Protein AF-0000000070241260 (afdb_homodimer)

Nearest PDB structures (foldseek):
  2dbb-assembly1_B  TM=8.172E-01  e=6.995E-11  Pyrococcus horikoshii OT3
  3i4p-assembly1_A  TM=8.706E-01  e=1.538E-08  Agrobacterium fabrum str. C58
  4pcq-assembly1_B  TM=7.843E-01  e=1.445E-08  Mycobacterium tuberculosis H37Rv
  4pcq-assembly2_C  TM=6.814E-01  e=3.013E-09  Mycobacterium tuberculosis H37Rv
  4pcq-assembly2_D  TM=7.186E-01  e=2.705E-08  Mycobacterium tuberculosis H37Rv

Radius of gyration: 21.43 Å; Cα contacts (8 Å, |Δi|>4): 570; chains: 2; bounding box: 55×58×48 Å

Solvent-accessible surface area (backbone atoms only — not comparable to full-atom values): 18679 Å² total; per-residue (Å²): 125,85,71,70,92,36,59,93,69,89,67,44,70,64,55,43,53,52,51,29,52,34,39,73,37,65,80,63,47,40,58,55,48,26,51,47,35,33,76,76,65,72,40,88,57,53,35,67,59,48,41,51,50,52,51,49,36,45,75,58,45,49,34,45,68,41,55,44,66,40,69,65,66,42,36,46,34,40,39,32,32,23,68,45,68,87,46,40,88,64,56,44,62,56,47,51,46,54,51,62,69,33,44,38,33,34,34,28,34,33,29,55,71,83,47,29,36,36,34,38,32,49,25,72,36,71,65,56,46,52,50,50,53,50,54,47,41,72,77,39,40,88,52,45,72,43,76,48,76,32,50,46,78,40,78,74,38,83,48,79,38,42,68,49,47,59,54,70,49,60,70,79,113,125,84,72,69,88,36,60,92,70,90,66,44,70,63,55,44,52,52,49,27,53,34,38,73,38,66,78,63,47,41,60,55,48,27,51,47,35,33,74,76,68,72,40,89,56,54,35,66,57,46,42,49,50,51,52,50,36,45,76,58,43,50,35,46,68,40,55,43,65,39,66,64,65,42,38,46,34,41,39,33,32,24,68,42,70,88,45,39,88,63,5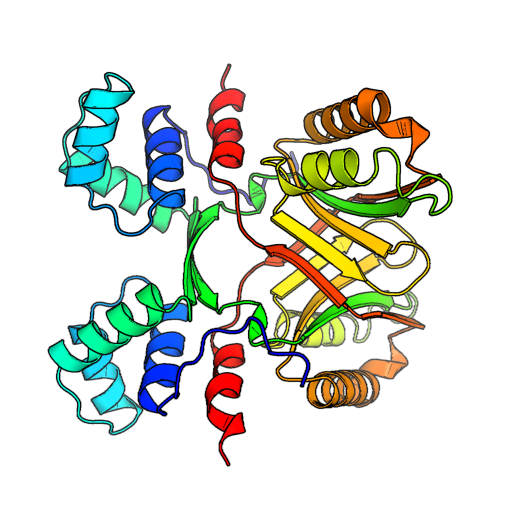5,44,65,58,48,50,47,55,52,60,68,32,44,36,32,35,34,29,33,35,30,55,72,85,46,29,36,36,33,38,31,50,24,72,36,69,66,55,46,51,50,51,53,49,53,46,40,72,76,39,40,89,51,46,70,43,76,48,75,33,50,46,77,40,81,75,38,82,49,77,38,42,69,50,48,59,54,70,49,60,71,81,111

pLDDT: mean 90.75, std 12.95, range [24.89, 98.62]

InterPro domains:
  IPR036388 Winged helix-like DNA-binding domain superfamily [G3DSA:1.10.10.10] (13-65)

Foldseek 3Di:
DPPDPAQDDDDDPLLLQLQLVCQVPVPDALQNSQVCCCPPPVDHDDSVVSVVSVVVCVVSPVDDDDDDDDQVQWWKKKKFFAFDVVCCVPCVVVLLCLQVVDPQFDDWAADDDRRGIMTIGIHNDPVRVVVSVVVSCVVPVVGTPDMDMDTDPDDDDDGDNSVVSVVVNVPPD/DPPDPAQDDDDDPLLLQLQLVCQVPVPDALQNSQVCCCVPPVDHDDSVVSVVSVVVCVVSCVDDDDDDDDQVQWWKKKKFFAFDPVCCVPCVVVLLCLQVVDPQFDDWAADDDRRGTMTIGIHNDPVRVVVSVVVSCVVPVVGTPDMDMDTDPDDDDDGDNSVVSVVVNVPPD

Structure (mmCIF, N/CA/C/O backbone):
data_AF-0000000070241260-model_v1
#
loop_
_entity.id
_entity.type
_entity.pdbx_description
1 polymer 'HTH domain protein'
#
loop_
_atom_site.group_PDB
_atom_site.id
_atom_site.type_symbol
_atom_site.label_atom_id
_atom_site.label_alt_id
_atom_site.label_comp_id
_atom_site.label_asym_id
_atom_site.label_entity_id
_atom_site.label_seq_id
_atom_site.pdbx_PDB_ins_code
_atom_site.Cartn_x
_atom_site.Cartn_y
_atom_site.Cartn_z
_atom_site.occupancy
_atom_site.B_iso_or_equiv
_atom_site.auth_seq_id
_atom_site.auth_comp_id
_atom_site.auth_asym_id
_atom_site.auth_atom_id
_atom_site.pdbx_PDB_model_num
ATOM 1 N N . MET A 1 1 ? -14.477 -18.5 18.703 1 25.62 1 MET A N 1
ATOM 2 C CA . MET A 1 1 ? -14.742 -17.141 18.234 1 25.62 1 MET A CA 1
ATOM 3 C C . MET A 1 1 ? -13.484 -16.5 17.672 1 25.62 1 MET A C 1
ATOM 5 O O . MET A 1 1 ? -12.562 -16.172 18.406 1 25.62 1 MET A O 1
ATOM 9 N N . THR A 1 2 ? -12.875 -16.859 16.672 1 35.53 2 THR A N 1
ATOM 10 C CA . THR A 1 2 ? -11.547 -16.438 16.25 1 35.53 2 THR A CA 1
ATOM 11 C C . THR A 1 2 ? -11.414 -14.914 16.297 1 35.53 2 THR A C 1
ATOM 13 O O . THR A 1 2 ? -12.172 -14.195 15.648 1 35.53 2 THR A O 1
ATOM 16 N N . SER A 1 3 ? -11.273 -14.344 17.406 1 42.91 3 SER A N 1
ATOM 17 C CA . SER A 1 3 ? -11.242 -12.938 17.797 1 42.91 3 SER A CA 1
ATOM 18 C C . SER A 1 3 ? -10.57 -12.078 16.719 1 42.91 3 SER A C 1
ATOM 20 O O . SER A 1 3 ? -9.453 -12.375 16.297 1 42.91 3 SER A O 1
ATOM 22 N N . SER A 1 4 ? -11.383 -11.492 15.875 1 60.47 4 SER A N 1
ATOM 23 C CA . SER A 1 4 ? -10.82 -10.594 14.867 1 60.47 4 SER A CA 1
ATOM 24 C C . SER A 1 4 ? -9.805 -9.633 15.484 1 60.47 4 SER A C 1
ATOM 26 O O . SER A 1 4 ? -10.031 -9.102 16.562 1 60.47 4 SER A O 1
ATOM 28 N N . ASP A 1 5 ? -8.484 -9.695 15.25 1 77.69 5 ASP A N 1
ATOM 29 C CA . ASP A 1 5 ? -7.422 -8.797 15.688 1 77.69 5 ASP A CA 1
ATOM 30 C C . ASP A 1 5 ? -7.688 -7.367 15.227 1 77.69 5 ASP A C 1
ATOM 32 O O . ASP A 1 5 ? -6.887 -6.465 15.484 1 77.69 5 ASP A O 1
ATOM 36 N N . ALA A 1 6 ? -9.023 -7.266 14.688 1 85.88 6 ALA A N 1
ATOM 37 C CA . ALA A 1 6 ? -9.359 -5.922 14.227 1 85.88 6 ALA A CA 1
ATOM 38 C C . ALA A 1 6 ? -9.703 -5.008 15.398 1 85.88 6 ALA A C 1
ATOM 40 O O . ALA A 1 6 ? -10.312 -5.441 16.375 1 85.88 6 ALA A O 1
ATOM 41 N N . PRO A 1 7 ? -9.32 -3.674 15.227 1 90.25 7 PRO A N 1
ATOM 42 C CA . PRO A 1 7 ? -9.742 -2.729 16.266 1 90.25 7 PRO A CA 1
ATOM 43 C C . PRO A 1 7 ? -11.258 -2.729 16.484 1 90.25 7 PRO A C 1
ATOM 45 O O . PRO A 1 7 ? -12.023 -2.871 15.523 1 90.25 7 PRO A O 1
ATOM 48 N N . ASP A 1 8 ? -11.609 -2.574 17.75 1 88.38 8 ASP A N 1
ATOM 49 C CA . ASP A 1 8 ? -13.023 -2.51 18.094 1 88.38 8 ASP A CA 1
ATOM 50 C C . ASP A 1 8 ? -13.547 -1.08 17.984 1 88.38 8 ASP A C 1
ATOM 52 O O . ASP A 1 8 ? -13.359 -0.278 18.906 1 88.38 8 ASP A O 1
ATOM 56 N N . TRP A 1 9 ? -14.078 -0.761 16.875 1 92 9 TRP A N 1
ATOM 57 C CA . TRP A 1 9 ? -14.641 0.563 16.641 1 92 9 TRP A CA 1
ATOM 58 C C . TRP A 1 9 ? -16.078 0.459 16.156 1 92 9 TRP A C 1
ATOM 60 O O . TRP A 1 9 ? -16.375 -0.277 15.203 1 92 9 TRP A O 1
ATOM 70 N N . ASP A 1 10 ? -16.953 1.11 16.891 1 91.5 10 ASP A N 1
ATOM 71 C CA . ASP A 1 10 ? -18.344 1.188 16.484 1 91.5 10 ASP A CA 1
ATOM 72 C C . ASP A 1 10 ? -18.547 2.293 15.445 1 91.5 10 ASP A C 1
ATOM 74 O O . ASP A 1 10 ? -18.844 3.439 15.805 1 91.5 10 ASP A O 1
ATOM 78 N N . PHE A 1 11 ? -18.516 1.934 14.188 1 92.88 11 PHE A N 1
ATOM 79 C CA . PHE A 1 11 ? -18.531 2.914 13.109 1 92.88 11 PHE A CA 1
ATOM 80 C C . PHE A 1 11 ? -19.906 3.576 13.008 1 92.88 11 PHE A C 1
ATOM 82 O O . PHE A 1 11 ? -20.922 2.898 12.82 1 92.88 11 PHE A O 1
ATOM 89 N N . LYS A 1 12 ? -19.828 4.84 13.047 1 93.31 12 LYS A N 1
ATOM 90 C CA . LYS A 1 12 ? -20.969 5.637 12.602 1 93.31 12 LYS A CA 1
ATOM 91 C C . LYS A 1 12 ? -20.844 6 11.125 1 93.31 12 LYS A C 1
ATOM 93 O O . LYS A 1 12 ? -19.75 5.961 10.562 1 93.31 12 LYS A O 1
ATOM 98 N N . GLU A 1 13 ? -21.938 6.262 10.555 1 94.12 13 GLU A N 1
ATOM 99 C CA . GLU A 1 13 ? -21.922 6.68 9.156 1 94.12 13 GLU A CA 1
ATOM 100 C C . GLU A 1 13 ? -20.938 7.82 8.938 1 94.12 13 GLU A C 1
ATOM 102 O O . GLU A 1 13 ? -20.172 7.797 7.969 1 94.12 13 GLU A O 1
ATOM 107 N N . ARG A 1 14 ? -20.906 8.742 9.766 1 95.19 14 ARG A N 1
ATOM 108 C CA . ARG A 1 14 ? -20.031 9.906 9.609 1 95.19 14 ARG A CA 1
ATOM 109 C C . ARG A 1 14 ? -18.562 9.5 9.656 1 95.19 14 ARG A C 1
ATOM 111 O O . ARG A 1 14 ? -17.734 10.086 8.961 1 95.19 14 ARG A O 1
ATOM 118 N N . ASP A 1 15 ? -18.25 8.5 10.523 1 95.88 15 ASP A N 1
ATOM 119 C CA . ASP A 1 15 ? -16.859 8.039 10.609 1 95.88 15 ASP A CA 1
ATOM 120 C C . ASP A 1 15 ? -16.359 7.547 9.258 1 95.88 15 ASP A C 1
ATOM 122 O O . ASP A 1 15 ? -15.258 7.906 8.836 1 95.88 15 ASP A O 1
ATOM 126 N N . VAL A 1 16 ? -17.156 6.785 8.609 1 96.19 16 VAL A N 1
ATOM 127 C CA . VAL A 1 16 ? -16.812 6.195 7.324 1 96.19 16 VAL A CA 1
ATOM 128 C C . VAL A 1 16 ? -16.672 7.297 6.273 1 96.19 16 VAL A C 1
ATOM 130 O O . VAL A 1 16 ? -15.711 7.297 5.492 1 96.19 16 VAL A O 1
ATOM 133 N N . LEU A 1 17 ? -17.594 8.219 6.297 1 97.25 17 LEU A N 1
ATOM 134 C CA . LEU A 1 17 ? -17.562 9.312 5.332 1 97.25 17 LEU A CA 1
ATOM 135 C C . LEU A 1 17 ? -16.344 10.203 5.551 1 97.25 17 LEU A C 1
ATOM 137 O O . LEU A 1 17 ? -15.719 10.656 4.59 1 97.25 17 LEU A O 1
ATOM 141 N N . VAL A 1 18 ? -16.016 10.461 6.793 1 97.44 18 VAL A N 1
ATOM 142 C CA . VAL A 1 18 ? -14.812 11.219 7.125 1 97.44 18 VAL A CA 1
ATOM 143 C C . VAL A 1 18 ? -13.578 10.523 6.555 1 97.44 18 VAL A C 1
ATOM 145 O O . VAL A 1 18 ? -12.75 11.156 5.895 1 97.44 18 VAL A O 1
ATOM 148 N N . LEU A 1 19 ? -13.484 9.242 6.738 1 96.75 19 LEU A N 1
ATOM 149 C CA . LEU A 1 19 ? -12.336 8.477 6.27 1 96.75 19 LEU A CA 1
ATOM 150 C C . LEU A 1 19 ? -12.273 8.469 4.746 1 96.75 19 LEU A C 1
ATOM 152 O O . LEU A 1 19 ? -11.188 8.555 4.164 1 96.75 19 LEU A O 1
ATOM 156 N N . ARG A 1 20 ? -13.391 8.367 4.145 1 97.12 20 ARG A N 1
ATOM 157 C CA . ARG A 1 20 ? -13.445 8.359 2.686 1 97.12 20 ARG A CA 1
ATOM 158 C C . ARG A 1 20 ? -12.945 9.688 2.119 1 97.12 20 ARG A C 1
ATOM 160 O O . ARG A 1 20 ? -12.133 9.711 1.195 1 97.12 20 ARG A O 1
ATOM 167 N N . GLU A 1 21 ? -13.477 10.789 2.666 1 97.81 21 GLU A N 1
ATOM 168 C CA . GLU A 1 21 ? -13.062 12.102 2.191 1 97.81 21 GLU A CA 1
ATOM 169 C C . GLU A 1 21 ? -11.594 12.367 2.494 1 97.81 21 GLU A C 1
ATOM 171 O O . GLU A 1 21 ? -10.883 12.953 1.678 1 97.81 21 GLU A O 1
ATOM 176 N N . LEU A 1 22 ? -11.125 11.891 3.65 1 96.5 22 LEU A N 1
ATOM 177 C CA . LEU A 1 22 ? -9.711 12 3.988 1 96.5 22 LEU A CA 1
ATOM 178 C C . LEU A 1 22 ? -8.852 11.188 3.027 1 96.5 22 LEU A C 1
ATOM 180 O O . LEU A 1 22 ? -7.75 11.602 2.666 1 96.5 22 LEU A O 1
ATOM 184 N N . SER A 1 23 ? -9.305 10.039 2.699 1 96.12 23 SER A N 1
ATOM 185 C CA . SER A 1 23 ? -8.586 9.18 1.758 1 96.12 23 SER A CA 1
ATOM 186 C C . SER A 1 23 ? -8.477 9.836 0.387 1 96.12 23 SER A C 1
ATOM 188 O O . SER A 1 23 ? -7.461 9.688 -0.298 1 96.12 23 SER A O 1
ATOM 190 N N . ARG A 1 24 ? -9.5 10.586 0.035 1 96.12 24 ARG A N 1
ATOM 191 C CA . ARG A 1 24 ? -9.492 11.297 -1.239 1 96.12 24 ARG A CA 1
ATOM 192 C C . ARG A 1 24 ? -8.5 12.461 -1.217 1 96.12 24 ARG A C 1
ATOM 194 O O . ARG A 1 24 ? -7.832 12.727 -2.217 1 96.12 24 ARG A O 1
ATOM 201 N N . ASP A 1 25 ? -8.477 13.109 -0.107 1 96.12 25 ASP A N 1
ATOM 202 C CA . ASP A 1 25 ? -7.559 14.227 0.09 1 96.12 25 ASP A CA 1
ATOM 203 C C . ASP A 1 25 ? -7.059 14.281 1.532 1 96.12 25 ASP A C 1
ATOM 205 O O . ASP A 1 25 ? -7.699 14.891 2.395 1 96.12 25 ASP A O 1
ATOM 209 N N . PRO A 1 26 ? -5.848 13.742 1.661 1 94.56 26 PRO A N 1
ATOM 210 C CA . PRO A 1 26 ? -5.324 13.656 3.027 1 94.56 26 PRO A CA 1
ATOM 211 C C . PRO A 1 26 ? -4.941 15.023 3.6 1 94.56 26 PRO A C 1
ATOM 213 O O . PRO A 1 26 ? -4.598 15.125 4.781 1 94.56 26 PRO A O 1
ATOM 216 N N . GLN A 1 27 ? -5.062 16.078 2.887 1 92.56 27 GLN A N 1
ATOM 217 C CA . GLN A 1 27 ? -4.672 17.406 3.346 1 92.56 27 GLN A CA 1
ATOM 218 C C . GLN A 1 27 ? -5.859 18.156 3.939 1 92.56 27 GLN A C 1
ATOM 220 O O . GLN A 1 27 ? -5.703 19.25 4.473 1 92.56 27 GLN A O 1
ATOM 225 N N . LEU A 1 28 ? -6.996 17.562 3.912 1 96.56 28 LEU A N 1
ATOM 226 C CA . LEU A 1 28 ? -8.188 18.25 4.402 1 96.56 28 LEU A CA 1
ATOM 227 C C . LEU A 1 28 ? -8.109 18.469 5.906 1 96.56 28 LEU A C 1
ATOM 229 O O . LEU A 1 28 ? -7.68 17.578 6.652 1 96.56 28 LEU A O 1
ATOM 233 N N . SER A 1 29 ? -8.492 19.625 6.359 1 96.19 29 SER A N 1
ATOM 234 C CA . SER A 1 29 ? -8.617 19.922 7.781 1 96.19 29 SER A CA 1
ATOM 235 C C . SER A 1 29 ? -9.945 19.422 8.336 1 96.19 29 SER A C 1
ATOM 237 O O . SER A 1 29 ? -10.852 19.078 7.574 1 96.19 29 SER A O 1
ATOM 239 N N . SER A 1 30 ? -10.039 19.406 9.672 1 97.75 30 SER A N 1
ATOM 240 C CA . SER A 1 30 ? -11.305 19.047 10.297 1 97.75 30 SER A CA 1
ATOM 241 C C . SER A 1 30 ? -12.406 20.031 9.922 1 97.75 30 SER A C 1
ATOM 243 O O . SER A 1 30 ? -13.57 19.641 9.805 1 97.75 30 SER A O 1
ATOM 245 N N . ARG A 1 31 ? -12.086 21.281 9.727 1 98.25 31 ARG A N 1
ATOM 246 C CA . ARG A 1 31 ? -13.055 22.281 9.289 1 98.25 31 ARG A CA 1
ATOM 247 C C . ARG A 1 31 ? -13.562 21.984 7.883 1 98.25 31 ARG A C 1
ATOM 249 O O . ARG A 1 31 ? -14.766 22.047 7.621 1 98.25 31 ARG A O 1
ATOM 256 N N . ASP A 1 32 ? -12.641 21.703 6.98 1 98.44 32 ASP A N 1
ATOM 257 C CA . ASP A 1 32 ? -13.016 21.312 5.625 1 98.44 32 ASP A CA 1
ATOM 258 C C . ASP A 1 32 ? -13.953 20.109 5.633 1 98.44 32 ASP A C 1
ATOM 260 O O . ASP A 1 32 ? -14.969 20.094 4.934 1 98.44 32 ASP A O 1
ATOM 264 N N . LEU A 1 33 ? -13.617 19.141 6.41 1 98.56 33 LEU A N 1
ATOM 265 C CA . LEU A 1 33 ? -14.383 17.906 6.465 1 98.56 33 LEU A CA 1
ATOM 266 C C . LEU A 1 33 ? -15.789 18.156 7.004 1 98.56 33 LEU A C 1
ATOM 268 O O . LEU A 1 33 ? -16.766 17.594 6.484 1 98.56 33 LEU A O 1
ATOM 272 N N . ALA A 1 34 ? -15.852 18.938 8.062 1 98.62 34 ALA A N 1
ATOM 273 C CA . ALA A 1 34 ? -17.172 19.281 8.594 1 98.62 34 ALA A CA 1
ATOM 274 C C . ALA A 1 34 ? -18.031 19.938 7.527 1 98.62 34 ALA A C 1
ATOM 276 O O . ALA A 1 34 ? -19.219 19.609 7.383 1 98.62 34 ALA A O 1
ATOM 277 N N . ARG A 1 35 ? -17.5 20.859 6.805 1 98.56 35 ARG A N 1
ATOM 278 C CA . ARG A 1 35 ? -18.203 21.547 5.723 1 98.56 35 ARG A CA 1
ATOM 279 C C . ARG A 1 35 ? -18.656 20.547 4.652 1 98.56 35 ARG A C 1
ATOM 281 O O . ARG A 1 35 ? -19.797 20.594 4.207 1 98.56 35 ARG A O 1
ATOM 288 N N . ILE A 1 36 ? -17.797 19.672 4.238 1 98.44 36 ILE A N 1
ATOM 289 C CA . ILE A 1 36 ? -18.094 18.672 3.211 1 98.44 36 ILE A CA 1
ATOM 290 C C . ILE A 1 36 ? -19.234 17.766 3.682 1 98.44 36 ILE A C 1
ATOM 292 O O . ILE A 1 36 ? -20.156 17.484 2.92 1 98.44 36 ILE A O 1
ATOM 296 N N . LEU A 1 37 ? -19.172 17.328 4.918 1 98.25 37 LEU A N 1
ATOM 297 C CA . LEU A 1 37 ? -20.203 16.453 5.473 1 98.25 37 LEU A CA 1
ATOM 298 C C . LEU A 1 37 ? -21.562 17.141 5.43 1 98.25 37 LEU A C 1
ATOM 300 O O . LEU A 1 37 ? -22.562 16.516 5.082 1 98.25 37 LEU A O 1
ATOM 304 N N . GLU A 1 38 ? -21.547 18.375 5.766 1 98.25 38 GLU A N 1
ATOM 305 C CA . GLU A 1 38 ? -22.797 19.141 5.754 1 98.25 38 GLU A CA 1
ATOM 306 C C . GLU A 1 38 ? -23.312 19.328 4.332 1 98.25 38 GLU A C 1
ATOM 308 O O . GLU A 1 38 ? -24.469 19.031 4.039 1 98.25 38 GLU A O 1
ATOM 313 N N . GLU A 1 39 ? -22.469 19.766 3.436 1 98.44 39 GLU A N 1
ATOM 314 C CA . GLU A 1 39 ? -22.875 20.156 2.086 1 98.44 39 GLU A CA 1
ATOM 315 C C . GLU A 1 39 ? -23.203 18.938 1.229 1 98.44 39 GLU A C 1
ATOM 317 O O . GLU A 1 39 ? -24.172 18.953 0.471 1 98.44 39 GLU A O 1
ATOM 322 N N . LYS A 1 40 ? -22.469 17.922 1.353 1 97.81 40 LYS A N 1
ATOM 323 C CA . LYS A 1 40 ? -22.578 16.797 0.428 1 97.81 40 LYS A CA 1
ATOM 324 C C . LYS A 1 40 ? -23.469 15.703 1 1 97.81 40 LYS A C 1
ATOM 326 O O . LYS A 1 40 ? -24.125 14.977 0.251 1 97.81 40 LYS A O 1
ATOM 331 N N . TYR A 1 41 ? -23.516 15.641 2.332 1 97.25 41 TYR A N 1
ATOM 332 C CA . TYR A 1 41 ? -24.172 14.461 2.893 1 97.25 41 TYR A CA 1
ATOM 333 C C . TYR A 1 41 ? -25.266 14.867 3.873 1 97.25 41 TYR A C 1
ATOM 335 O O . TYR A 1 41 ? -25.891 14.008 4.492 1 97.25 41 TYR A O 1
ATOM 343 N N . ASP A 1 42 ? -25.453 16.094 4.176 1 97.75 42 ASP A N 1
ATOM 344 C CA . ASP A 1 42 ? -26.484 16.625 5.074 1 97.75 42 ASP A CA 1
ATOM 345 C C . ASP A 1 42 ? -26.25 16.156 6.508 1 97.75 42 ASP A C 1
ATOM 347 O O . ASP A 1 42 ? -27.203 15.781 7.199 1 97.75 42 ASP A O 1
ATOM 351 N N . ILE A 1 43 ? -25 16.062 6.898 1 97.62 43 ILE A N 1
ATOM 352 C CA . ILE A 1 43 ? -24.594 15.711 8.258 1 97.62 43 ILE A CA 1
ATOM 353 C C . ILE A 1 43 ? -24.016 16.938 8.953 1 97.62 43 ILE A C 1
ATOM 355 O O . ILE A 1 43 ? -22.969 17.438 8.562 1 97.62 43 ILE A O 1
ATOM 359 N N . ASP A 1 44 ? -24.688 17.391 9.969 1 97.19 44 ASP A N 1
ATOM 360 C CA . ASP A 1 44 ? -24.281 18.578 10.711 1 97.19 44 ASP A CA 1
ATOM 361 C C . ASP A 1 44 ? -23.469 18.219 11.953 1 97.19 44 ASP A C 1
ATOM 363 O O . ASP A 1 44 ? -24.047 17.781 12.961 1 97.19 44 ASP A O 1
ATOM 367 N N . VAL A 1 45 ? -22.25 18.375 11.883 1 96.75 45 VAL A N 1
ATOM 368 C CA . VAL A 1 45 ? -21.344 18.109 12.992 1 96.75 45 VAL A CA 1
ATOM 369 C C . VAL A 1 45 ? -20.281 19.203 13.07 1 96.75 45 VAL A C 1
ATOM 371 O O . VAL A 1 45 ? -19.875 19.766 12.047 1 96.75 45 VAL A O 1
ATOM 374 N N . SER A 1 46 ? -19.797 19.547 14.266 1 97.56 46 SER A N 1
ATOM 375 C CA . SER A 1 46 ? -18.781 20.562 14.445 1 97.56 46 SER A CA 1
ATOM 376 C C . SER A 1 46 ? -17.406 20.062 14.008 1 97.56 46 SER A C 1
ATOM 378 O O . SER A 1 46 ? -17.172 18.859 13.969 1 97.56 46 SER A O 1
ATOM 380 N N . HIS A 1 47 ? -16.5 20.969 13.695 1 97.62 47 HIS A N 1
ATOM 381 C CA . HIS A 1 47 ? -15.133 20.594 13.367 1 97.62 47 HIS A CA 1
ATOM 382 C C . HIS A 1 47 ? -14.438 19.938 14.555 1 97.62 47 HIS A C 1
ATOM 384 O O . HIS A 1 47 ? -13.594 19.062 14.383 1 97.62 47 HIS A O 1
ATOM 390 N N . VAL A 1 48 ? -14.797 20.281 15.75 1 98 48 VAL A N 1
ATOM 391 C CA . VAL A 1 48 ? -14.219 19.688 16.953 1 98 48 VAL A CA 1
ATOM 392 C C . VAL A 1 48 ? -14.602 18.219 17.031 1 98 48 VAL A C 1
ATOM 394 O O . VAL A 1 48 ? -13.758 17.359 17.312 1 98 48 VAL A O 1
ATOM 397 N N . THR A 1 49 ? -15.852 17.922 16.75 1 97.38 49 THR A N 1
ATOM 398 C CA . THR A 1 49 ? -16.344 16.547 16.766 1 97.38 49 THR A CA 1
ATOM 399 C C . THR A 1 49 ? -15.633 15.719 15.703 1 97.38 49 THR A C 1
ATOM 401 O O . THR A 1 49 ? -15.227 14.586 15.977 1 97.38 49 THR A O 1
ATOM 404 N N . VAL A 1 50 ? -15.492 16.297 14.531 1 98.06 50 VAL A N 1
ATOM 405 C CA . VAL A 1 50 ? -14.781 15.609 13.453 1 98.06 50 VAL A CA 1
ATOM 406 C C . VAL A 1 50 ? -13.336 15.336 13.875 1 98.06 50 VAL A C 1
ATOM 408 O O . VAL A 1 50 ? -12.836 14.219 13.711 1 98.06 50 VAL A O 1
ATOM 411 N N . SER A 1 51 ? -12.719 16.344 14.438 1 97.62 51 SER A N 1
ATOM 412 C CA . SER A 1 51 ? -11.336 16.203 14.891 1 97.62 51 SER A CA 1
ATOM 413 C C . SER A 1 51 ? -11.203 15.109 15.938 1 97.62 51 SER A C 1
ATOM 415 O O . SER A 1 51 ? -10.266 14.305 15.891 1 97.62 51 SER A O 1
ATOM 417 N N . GLU A 1 52 ? -12.102 15.039 16.844 1 97.44 52 GLU A N 1
ATOM 418 C CA . GLU A 1 52 ? -12.086 14.031 17.906 1 97.44 52 GLU A CA 1
ATOM 419 C C . GLU A 1 52 ? -12.297 12.633 17.328 1 97.44 52 GLU A C 1
ATOM 421 O O . GLU A 1 52 ? -11.672 11.672 17.781 1 97.44 52 GLU A O 1
ATOM 426 N N . SER A 1 53 ? -13.164 12.562 16.375 1 96.75 53 SER A N 1
ATOM 427 C CA . SER A 1 53 ? -13.406 11.273 15.727 1 96.75 53 SER A CA 1
ATOM 428 C C . SER A 1 53 ? -12.164 10.773 15.008 1 96.75 53 SER A C 1
ATOM 430 O O . SER A 1 53 ? -11.797 9.602 15.125 1 96.75 53 SER A O 1
ATOM 432 N N . ILE A 1 54 ? -11.523 11.656 14.281 1 97.31 54 ILE A N 1
ATOM 433 C CA . ILE A 1 54 ? -10.305 11.289 13.562 1 97.31 54 ILE A CA 1
ATOM 434 C C . ILE A 1 54 ? -9.234 10.844 14.555 1 97.31 54 ILE A C 1
ATOM 436 O O . ILE A 1 54 ? -8.594 9.812 14.359 1 97.31 54 ILE A O 1
ATOM 440 N N . ARG A 1 55 ? -9.047 11.656 15.555 1 96.88 55 ARG A N 1
ATOM 441 C CA . ARG A 1 55 ? -8.07 11.328 16.578 1 96.88 55 ARG A CA 1
ATOM 442 C C . ARG A 1 55 ? -8.383 9.984 17.234 1 96.88 55 ARG A C 1
ATOM 444 O O . ARG A 1 55 ? -7.488 9.148 17.406 1 96.88 55 ARG A O 1
ATOM 451 N N . GLY A 1 56 ? -9.594 9.766 17.609 1 97.06 56 GLY A N 1
ATOM 452 C CA . GLY A 1 56 ? -10.008 8.508 18.203 1 97.06 56 GLY A CA 1
ATOM 453 C C . GLY A 1 56 ? -9.758 7.309 17.297 1 97.06 56 GLY A C 1
ATOM 454 O O . GLY A 1 56 ? -9.219 6.297 17.734 1 97.06 56 GLY A O 1
ATOM 455 N N . MET A 1 57 ? -10.117 7.426 16.031 1 97.12 57 MET A N 1
ATOM 456 C CA . MET A 1 57 ? -9.914 6.344 15.07 1 97.12 57 MET A CA 1
ATOM 457 C C . MET A 1 57 ? -8.43 6.062 14.867 1 97.12 57 MET A C 1
ATOM 459 O O . MET A 1 57 ? -8.023 4.902 14.766 1 97.12 57 MET A O 1
ATOM 463 N N . ARG A 1 58 ? -7.691 7.098 14.828 1 96.25 58 ARG A N 1
ATOM 464 C CA . ARG A 1 58 ? -6.246 6.938 14.695 1 96.25 58 ARG A CA 1
ATOM 465 C C . ARG A 1 58 ? -5.66 6.215 15.898 1 96.25 58 ARG A C 1
ATOM 467 O O . ARG A 1 58 ? -4.891 5.266 15.75 1 96.25 58 ARG A O 1
ATOM 474 N N . GLU A 1 59 ? -5.992 6.637 17.094 1 95.88 59 GLU A N 1
ATOM 475 C CA . GLU A 1 59 ? -5.473 6.07 18.328 1 95.88 59 GLU A CA 1
ATOM 476 C C . GLU A 1 59 ? -5.879 4.609 18.484 1 95.88 59 GLU A C 1
ATOM 478 O O . GLU A 1 59 ? -5.113 3.797 19.016 1 95.88 59 GLU A O 1
ATOM 483 N N . GLU A 1 60 ? -7.039 4.285 18.016 1 96.25 60 GLU A N 1
ATOM 484 C CA . GLU A 1 60 ? -7.547 2.922 18.125 1 96.25 60 GLU A CA 1
ATOM 485 C C . GLU A 1 60 ? -6.992 2.031 17.016 1 96.25 60 GLU A C 1
ATOM 487 O O . GLU A 1 60 ? -7.23 0.821 17.016 1 96.25 60 GLU A O 1
ATOM 492 N N . GLY A 1 61 ? -6.371 2.643 16 1 96.44 61 GLY A N 1
ATOM 493 C CA . GLY A 1 61 ? -5.75 1.869 14.93 1 96.44 61 GLY A CA 1
ATOM 494 C C . GLY A 1 61 ? -6.711 1.521 13.812 1 96.44 61 GLY A 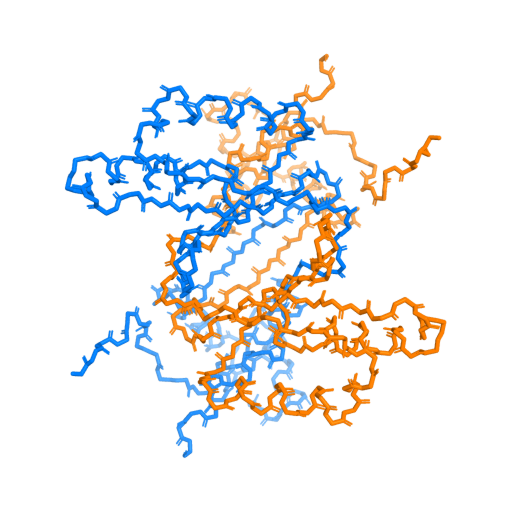C 1
ATOM 495 O O . GLY A 1 61 ? -6.523 0.52 13.117 1 96.44 61 GLY A O 1
ATOM 496 N N . VAL A 1 62 ? -7.773 2.291 13.703 1 96.19 62 VAL A N 1
ATOM 497 C CA . VAL A 1 62 ? -8.758 2.076 12.648 1 96.19 62 VAL A CA 1
ATOM 498 C C . VAL A 1 62 ? -8.117 2.322 11.281 1 96.19 62 VAL A C 1
ATOM 500 O O . VAL A 1 62 ? -8.445 1.646 10.305 1 96.19 62 VAL A O 1
ATOM 503 N N . PHE A 1 63 ? -7.254 3.279 11.289 1 96.38 63 PHE A N 1
ATOM 504 C CA . PHE A 1 63 ? -6.5 3.619 10.086 1 96.38 63 PHE A CA 1
ATOM 505 C C . PHE A 1 63 ? -5.129 4.184 10.453 1 96.38 63 PHE A C 1
ATOM 507 O O . PHE A 1 63 ? -4.848 4.441 11.625 1 96.38 63 PHE A O 1
ATOM 514 N N . ARG A 1 64 ? -4.309 4.312 9.445 1 95.38 64 ARG A N 1
ATOM 515 C CA . ARG A 1 64 ? -3.043 5.027 9.57 1 95.38 64 ARG A CA 1
ATOM 516 C C . ARG A 1 64 ? -2.787 5.898 8.344 1 95.38 64 ARG A C 1
ATOM 518 O O . ARG A 1 64 ? -3.311 5.629 7.262 1 95.38 64 ARG A O 1
ATOM 525 N N . GLU A 1 65 ? -2.078 6.879 8.57 1 95.12 65 GLU A N 1
ATOM 526 C CA . GLU A 1 65 ? -1.572 7.691 7.473 1 95.12 65 GLU A CA 1
ATOM 527 C C . GLU A 1 65 ? -0.198 7.211 7.016 1 95.12 65 GLU A C 1
ATOM 529 O O . GLU A 1 65 ? 0.609 6.754 7.832 1 95.12 65 GLU A O 1
ATOM 534 N N . ALA A 1 66 ? 0.013 7.289 5.777 1 95.12 66 ALA A N 1
ATOM 535 C CA . ALA A 1 66 ? 1.287 6.824 5.238 1 95.12 66 ALA A CA 1
ATOM 536 C C . ALA A 1 66 ? 1.822 7.785 4.184 1 95.12 66 ALA A C 1
ATOM 538 O O . ALA A 1 66 ? 1.053 8.516 3.555 1 95.12 66 ALA A O 1
ATOM 539 N N . VAL A 1 67 ? 3.129 7.789 4.098 1 95.12 67 VAL A N 1
ATOM 540 C CA . VAL A 1 67 ? 3.832 8.438 2.994 1 95.12 67 VAL A CA 1
ATOM 541 C C . VAL A 1 67 ? 4.293 7.383 1.989 1 95.12 67 VAL A C 1
ATOM 543 O O . VAL A 1 67 ? 5.078 6.492 2.33 1 95.12 67 VAL A O 1
ATOM 546 N N . ILE A 1 68 ? 3.803 7.477 0.815 1 93.88 68 ILE A N 1
ATOM 547 C CA . ILE A 1 68 ? 4.102 6.496 -0.223 1 93.88 68 ILE A CA 1
ATOM 548 C C . ILE A 1 68 ? 4.93 7.152 -1.328 1 93.88 68 ILE A C 1
ATOM 550 O O . ILE A 1 68 ? 4.445 8.047 -2.025 1 93.88 68 ILE A O 1
ATOM 554 N N . PRO A 1 69 ? 6.121 6.672 -1.492 1 94.31 69 PRO A N 1
ATOM 555 C CA . PRO A 1 69 ? 6.91 7.219 -2.598 1 94.31 69 PRO A CA 1
ATOM 556 C C . PRO A 1 69 ? 6.344 6.852 -3.967 1 94.31 69 PRO A C 1
ATOM 558 O O . PRO A 1 69 ? 5.652 5.836 -4.102 1 94.31 69 PRO A O 1
ATOM 561 N N . ASN A 1 70 ? 6.633 7.703 -4.918 1 95.5 70 ASN A N 1
ATOM 562 C CA . ASN A 1 70 ? 6.242 7.379 -6.285 1 95.5 70 ASN A CA 1
ATOM 563 C C . ASN A 1 70 ? 6.809 6.031 -6.727 1 95.5 70 ASN A C 1
ATOM 565 O O . ASN A 1 70 ? 8.016 5.793 -6.617 1 95.5 70 ASN A O 1
ATOM 569 N N . GLU A 1 71 ? 5.938 5.184 -7.199 1 94.06 71 GLU A N 1
ATOM 570 C CA . GLU A 1 71 ? 6.297 3.805 -7.52 1 94.06 71 GLU A CA 1
ATOM 571 C C . GLU A 1 71 ? 7.336 3.752 -8.633 1 94.06 71 GLU A C 1
ATOM 573 O O . GLU A 1 71 ? 8.109 2.799 -8.727 1 94.06 71 GLU A O 1
ATOM 578 N N . GLU A 1 72 ? 7.457 4.805 -9.43 1 94.38 72 GLU A N 1
ATOM 579 C CA . GLU A 1 72 ? 8.352 4.816 -10.586 1 94.38 72 GLU A CA 1
ATOM 580 C C . GLU A 1 72 ? 9.812 4.918 -10.148 1 94.38 72 GLU A C 1
ATOM 582 O O . GLU A 1 72 ? 10.719 4.707 -10.961 1 94.38 72 GLU A O 1
ATOM 587 N N . TYR A 1 73 ? 10.047 5.195 -8.891 1 94.38 73 TYR A N 1
ATOM 588 C CA . TYR A 1 73 ? 11.406 5.277 -8.375 1 94.38 73 TYR A CA 1
ATOM 589 C C . TYR A 1 73 ? 11.953 3.895 -8.039 1 94.38 73 TYR A C 1
ATOM 591 O O . TYR A 1 73 ? 13.141 3.738 -7.754 1 94.38 73 TYR A O 1
ATOM 599 N N . PHE A 1 74 ? 11.094 2.914 -8.086 1 95.5 74 PHE A N 1
ATOM 600 C CA . PHE A 1 74 ? 11.5 1.625 -7.531 1 95.5 74 PHE A CA 1
ATOM 601 C C . PHE A 1 74 ? 11.273 0.509 -8.547 1 95.5 74 PHE A C 1
ATOM 603 O O . PHE A 1 74 ? 10.461 0.648 -9.461 1 95.5 74 PHE A O 1
ATOM 610 N N . HIS A 1 75 ? 12.016 -0.499 -8.359 1 95.69 75 HIS A N 1
ATOM 611 C CA . HIS A 1 75 ? 11.844 -1.793 -9.008 1 95.69 75 HIS A CA 1
ATOM 612 C C . HIS A 1 75 ? 11.07 -2.758 -8.117 1 95.69 75 HIS A C 1
ATOM 614 O O . HIS A 1 75 ? 11.555 -3.146 -7.051 1 95.69 75 HIS A O 1
ATOM 620 N N . PHE A 1 76 ? 9.875 -3.166 -8.594 1 97 76 PHE A N 1
ATOM 621 C CA . PHE A 1 76 ? 9.031 -4.039 -7.785 1 97 76 PHE A CA 1
ATOM 622 C C . PHE A 1 76 ? 9.266 -5.5 -8.148 1 97 76 PHE A C 1
ATOM 624 O O . PHE A 1 76 ? 9.602 -5.816 -9.297 1 97 76 PHE A O 1
ATOM 631 N N . ALA A 1 77 ? 9.016 -6.336 -7.176 1 97.06 77 ALA A N 1
ATOM 632 C CA . ALA A 1 77 ? 9.094 -7.781 -7.383 1 97.06 77 ALA A CA 1
ATOM 633 C C . ALA A 1 77 ? 8.086 -8.516 -6.504 1 97.06 77 ALA A C 1
ATOM 635 O O . ALA A 1 77 ? 7.785 -8.078 -5.395 1 97.06 77 ALA A O 1
ATOM 636 N N . LEU A 1 78 ? 7.535 -9.57 -7.008 1 97.12 78 LEU A N 1
ATOM 637 C CA . LEU A 1 78 ? 6.762 -10.523 -6.223 1 97.12 78 LEU A CA 1
ATOM 638 C C . LEU A 1 78 ? 7.562 -11.797 -5.965 1 97.12 78 LEU A C 1
ATOM 640 O O . LEU A 1 78 ? 7.98 -12.469 -6.91 1 97.12 78 LEU A O 1
ATOM 644 N N . PHE A 1 79 ? 7.781 -12.109 -4.723 1 96.69 79 PHE A N 1
ATOM 645 C CA . PHE A 1 79 ? 8.453 -13.336 -4.32 1 96.69 79 PHE A CA 1
ATOM 646 C C . PHE A 1 79 ? 7.465 -14.336 -3.725 1 96.69 79 PHE A C 1
ATOM 648 O O . PHE A 1 79 ? 6.648 -13.969 -2.873 1 96.69 79 PHE A O 1
ATOM 655 N N . GLU A 1 80 ? 7.535 -15.5 -4.164 1 96.12 80 GLU A N 1
ATOM 656 C CA . GLU A 1 80 ? 6.77 -16.609 -3.598 1 96.12 80 GLU A CA 1
ATOM 657 C C . GLU A 1 80 ? 7.691 -17.703 -3.055 1 96.12 80 GLU A C 1
ATOM 659 O O . GLU A 1 80 ? 8.531 -18.234 -3.785 1 96.12 80 GLU A O 1
ATOM 664 N N . PHE A 1 81 ? 7.473 -17.984 -1.771 1 92.88 81 PHE A N 1
ATOM 665 C CA . PHE A 1 81 ? 8.359 -18.922 -1.078 1 92.88 81 PHE A CA 1
ATOM 666 C C . PHE A 1 81 ? 7.621 -20.188 -0.687 1 92.88 81 PHE A C 1
ATOM 668 O O . PHE A 1 81 ? 6.484 -20.141 -0.217 1 92.88 81 PHE A O 1
ATOM 675 N N . LYS A 1 82 ? 8.289 -21.25 -0.935 1 90.44 82 LYS A N 1
ATOM 676 C CA . LYS A 1 82 ? 7.875 -22.547 -0.393 1 90.44 82 LYS A CA 1
ATOM 677 C C . LYS A 1 82 ? 8.875 -23.047 0.64 1 90.44 82 LYS A C 1
ATOM 679 O O . LYS A 1 82 ? 10.023 -23.328 0.308 1 90.44 82 LYS A O 1
ATOM 684 N N . PHE A 1 83 ? 8.422 -23.016 1.951 1 82.88 83 PHE A N 1
ATOM 685 C CA . PHE A 1 83 ? 9.305 -23.516 2.998 1 82.88 83 PHE A CA 1
ATOM 686 C C . PHE A 1 83 ? 9.023 -24.969 3.307 1 82.88 83 PHE A C 1
ATOM 688 O O . PHE A 1 83 ? 7.891 -25.438 3.164 1 82.88 83 PHE A O 1
ATOM 695 N N . ASN A 1 84 ? 10.094 -25.656 3.646 1 73.75 84 ASN A N 1
ATOM 696 C CA . ASN A 1 84 ? 10.016 -27.062 4.031 1 73.75 84 ASN A CA 1
ATOM 697 C C . ASN A 1 84 ? 9.508 -27.234 5.457 1 73.75 84 ASN A C 1
ATOM 699 O O . ASN A 1 84 ? 10.133 -26.734 6.402 1 73.75 84 ASN A O 1
ATOM 703 N N . PRO A 1 85 ? 8.32 -27.75 5.598 1 63.47 85 PRO A N 1
ATOM 704 C CA . PRO A 1 85 ? 7.754 -27.906 6.938 1 63.47 85 PRO A CA 1
ATOM 705 C C . PRO A 1 85 ? 8.648 -28.734 7.863 1 63.47 85 PRO A C 1
ATOM 707 O O . PRO A 1 85 ? 8.531 -28.625 9.086 1 63.47 85 PRO A O 1
ATOM 710 N N . GLU A 1 86 ? 9.352 -29.625 7.262 1 62.16 86 GLU A N 1
ATOM 711 C CA . GLU A 1 86 ? 10.07 -30.547 8.141 1 62.16 86 GLU A CA 1
ATOM 712 C C . GLU A 1 86 ? 10.977 -29.797 9.109 1 62.16 86 GLU A C 1
ATOM 714 O O . GLU A 1 86 ? 11.211 -30.25 10.227 1 62.16 86 GLU A O 1
ATOM 719 N N . ASN A 1 87 ? 11.531 -28.766 8.586 1 57.03 87 ASN A N 1
ATOM 720 C CA . ASN A 1 87 ? 12.469 -28.078 9.469 1 57.03 87 ASN A CA 1
ATOM 721 C C . ASN A 1 87 ? 11.859 -26.812 10.078 1 57.03 87 ASN A C 1
ATOM 723 O O . ASN A 1 87 ? 12.562 -25.844 10.375 1 57.03 87 ASN A O 1
ATOM 727 N N . PHE A 1 88 ? 10.562 -26.828 10.086 1 59.41 88 PHE A N 1
ATOM 728 C CA . PHE A 1 88 ? 9.82 -25.625 10.414 1 59.41 88 PHE A CA 1
ATOM 729 C C . PHE A 1 88 ? 10.195 -25.109 11.797 1 59.41 88 PHE A C 1
ATOM 731 O O . PHE A 1 88 ? 10.359 -23.906 12 1 59.41 88 PHE A O 1
ATOM 738 N N . ASP A 1 89 ? 10.453 -26.125 12.617 1 62.41 89 ASP A N 1
ATOM 739 C CA . ASP A 1 89 ? 10.734 -25.703 13.984 1 62.41 89 ASP A CA 1
ATOM 740 C C . ASP A 1 89 ? 12.047 -24.922 14.062 1 62.41 89 ASP A C 1
ATOM 742 O O . ASP A 1 89 ? 12.164 -23.969 14.828 1 62.41 89 ASP A O 1
ATOM 746 N N . ASP A 1 90 ? 12.93 -25.438 13.078 1 63.62 90 ASP A N 1
ATOM 747 C CA . ASP A 1 90 ? 14.25 -24.844 13.227 1 63.62 90 ASP A CA 1
ATOM 748 C C . ASP A 1 90 ? 14.523 -23.828 12.117 1 63.62 90 ASP A C 1
ATOM 750 O O . ASP A 1 90 ? 14.508 -24.172 10.938 1 63.62 90 ASP A O 1
ATOM 754 N N . GLY A 1 91 ? 14.32 -22.484 12.352 1 77.5 91 GLY A N 1
ATOM 755 C CA . GLY A 1 91 ? 14.906 -21.453 11.508 1 77.5 91 GLY A CA 1
ATOM 756 C C . GLY A 1 91 ? 13.867 -20.688 10.703 1 77.5 91 GLY A C 1
ATOM 757 O O . GLY A 1 91 ? 14.164 -19.641 10.141 1 77.5 91 GLY A O 1
ATOM 758 N N . TRP A 1 92 ? 12.68 -21.359 10.57 1 82.06 92 TRP A N 1
ATOM 759 C CA . TRP A 1 92 ? 11.703 -20.688 9.727 1 82.06 92 TRP A CA 1
ATOM 760 C C . TRP A 1 92 ? 11.375 -19.297 10.266 1 82.06 92 TRP A C 1
ATOM 762 O O . TRP A 1 92 ? 11.141 -18.375 9.492 1 82.06 92 TRP A O 1
ATOM 772 N N . ARG A 1 93 ? 11.367 -19.297 11.5 1 86.81 93 ARG A N 1
ATOM 773 C CA . ARG A 1 93 ? 11.062 -18 12.117 1 86.81 93 ARG A CA 1
ATOM 774 C C . ARG A 1 93 ? 12.078 -16.938 11.719 1 86.81 93 ARG A C 1
ATOM 776 O O . ARG A 1 93 ? 11.719 -15.805 11.422 1 86.81 93 ARG A O 1
ATOM 783 N N . ASP A 1 94 ? 13.297 -17.328 11.703 1 90.19 94 ASP A N 1
ATOM 784 C CA . ASP A 1 94 ? 14.352 -16.406 11.312 1 90.19 94 ASP A CA 1
ATOM 785 C C . ASP A 1 94 ? 14.195 -15.961 9.859 1 90.19 94 ASP A C 1
ATOM 787 O O . ASP A 1 94 ? 14.398 -14.789 9.531 1 90.19 94 ASP A O 1
ATOM 791 N N . ALA A 1 95 ? 13.875 -16.891 9.008 1 91.12 95 ALA A N 1
ATOM 792 C CA . ALA A 1 95 ? 13.664 -16.578 7.602 1 91.12 95 ALA A CA 1
ATOM 793 C C . ALA A 1 95 ? 12.469 -15.656 7.422 1 91.12 95 ALA A C 1
ATOM 795 O O . ALA A 1 95 ? 12.539 -14.672 6.676 1 91.12 95 ALA A O 1
ATOM 796 N N . MET A 1 96 ? 11.453 -15.945 8.117 1 91.19 96 MET A N 1
ATOM 797 C CA . MET A 1 96 ? 10.25 -15.117 8.062 1 91.19 96 MET A CA 1
ATOM 798 C C . MET A 1 96 ? 10.539 -13.703 8.539 1 91.19 96 MET A C 1
ATOM 800 O O . MET A 1 96 ? 10.102 -12.734 7.918 1 91.19 96 MET A O 1
ATOM 804 N N . GLU A 1 97 ? 11.281 -13.594 9.609 1 94.5 97 GLU A N 1
ATOM 805 C CA . GLU A 1 97 ? 11.617 -12.281 10.164 1 94.5 97 GLU A CA 1
ATOM 806 C C . GLU A 1 97 ? 12.531 -11.508 9.219 1 94.5 97 GLU A C 1
ATOM 808 O O . GLU A 1 97 ? 12.414 -10.289 9.102 1 94.5 97 GLU A O 1
ATOM 813 N N . PHE A 1 98 ? 13.453 -12.258 8.602 1 95.94 98 PHE A N 1
ATOM 814 C CA . PHE A 1 98 ? 14.359 -11.633 7.645 1 95.94 98 PHE A CA 1
ATOM 815 C C . PHE A 1 98 ? 13.578 -10.953 6.527 1 95.94 98 PHE A C 1
ATOM 817 O O . PHE A 1 98 ? 13.875 -9.805 6.172 1 95.94 98 PHE A O 1
ATOM 824 N N . ILE A 1 99 ? 12.531 -11.648 6.02 1 96.5 99 ILE A N 1
ATOM 825 C CA . ILE A 1 99 ? 11.711 -11.109 4.941 1 96.5 99 ILE A CA 1
ATOM 826 C C . ILE A 1 99 ? 10.82 -9.992 5.484 1 96.5 99 ILE A C 1
ATOM 828 O O . ILE A 1 99 ? 10.781 -8.891 4.926 1 96.5 99 ILE A O 1
ATOM 832 N N . ARG A 1 100 ? 10.172 -10.219 6.578 1 97.44 100 ARG A N 1
ATOM 833 C CA . ARG A 1 100 ? 9.219 -9.281 7.168 1 97.44 100 ARG A CA 1
ATOM 834 C C . ARG A 1 100 ? 9.883 -7.957 7.508 1 97.44 100 ARG A C 1
ATOM 836 O O . ARG A 1 100 ? 9.32 -6.891 7.258 1 97.44 100 ARG A O 1
ATOM 843 N N . ASP A 1 101 ? 11.109 -8.031 8.023 1 97.62 101 ASP A N 1
ATOM 844 C CA . ASP A 1 101 ? 11.742 -6.852 8.602 1 97.62 101 ASP A CA 1
ATOM 845 C C . ASP A 1 101 ? 12.609 -6.129 7.57 1 97.62 101 ASP A C 1
ATOM 847 O O . ASP A 1 101 ? 13.141 -5.051 7.844 1 97.62 101 ASP A O 1
ATOM 851 N N . SER A 1 102 ? 12.758 -6.742 6.434 1 97.88 102 SER A N 1
ATOM 852 C CA . SER A 1 102 ? 13.492 -6.062 5.375 1 97.88 102 SER A CA 1
ATOM 853 C C . SER A 1 102 ? 12.812 -4.75 4.988 1 97.88 102 SER A C 1
ATOM 855 O O . SER A 1 102 ? 11.594 -4.707 4.801 1 97.88 102 SER A O 1
ATOM 857 N N . PRO A 1 103 ? 13.586 -3.664 4.816 1 97.12 103 PRO A N 1
ATOM 858 C CA . PRO A 1 103 ? 13.008 -2.404 4.348 1 97.12 103 PRO A CA 1
ATOM 859 C C . PRO A 1 103 ? 12.422 -2.51 2.941 1 97.12 103 PRO A C 1
ATOM 861 O O . PRO A 1 103 ? 11.586 -1.688 2.551 1 97.12 103 PRO A O 1
ATOM 864 N N . ASN A 1 104 ? 12.812 -3.506 2.27 1 97.81 104 ASN A N 1
ATOM 865 C CA . ASN A 1 104 ? 12.352 -3.682 0.897 1 97.81 104 ASN A CA 1
ATOM 866 C C . ASN A 1 104 ? 10.945 -4.285 0.851 1 97.81 104 ASN A C 1
ATOM 868 O O . ASN A 1 104 ? 10.289 -4.246 -0.187 1 97.81 104 ASN A O 1
ATOM 872 N N . THR A 1 105 ? 10.547 -4.875 1.942 1 98.25 105 THR A N 1
ATOM 873 C CA . THR A 1 105 ? 9.258 -5.562 1.974 1 98.25 105 THR A CA 1
ATOM 874 C C . THR A 1 105 ? 8.117 -4.562 2.135 1 98.25 105 THR A C 1
ATOM 876 O O . THR A 1 105 ? 8.07 -3.816 3.115 1 98.25 105 THR A O 1
ATOM 879 N N . LEU A 1 106 ? 7.219 -4.586 1.198 1 96.62 106 LEU A N 1
ATOM 880 C CA . LEU A 1 106 ? 6.023 -3.754 1.252 1 96.62 106 LEU A CA 1
ATOM 881 C C . LEU A 1 106 ? 4.836 -4.543 1.797 1 96.62 106 LEU A C 1
ATOM 883 O O . LEU A 1 106 ? 4.113 -4.059 2.67 1 96.62 106 LEU A O 1
ATOM 887 N N . PHE A 1 107 ? 4.602 -5.648 1.229 1 97.06 107 PHE A N 1
ATOM 888 C CA . PHE A 1 107 ? 3.504 -6.539 1.58 1 97.06 107 PHE A CA 1
ATOM 889 C C . PHE A 1 107 ? 4 -7.973 1.754 1 97.06 107 PHE A C 1
ATOM 891 O O . PHE A 1 107 ? 4.684 -8.508 0.881 1 97.06 107 PHE A O 1
ATOM 898 N N . TYR A 1 108 ? 3.773 -8.57 2.926 1 97.94 108 TYR A N 1
ATOM 899 C CA . TYR A 1 108 ? 4.156 -9.938 3.258 1 97.94 108 TYR A CA 1
ATOM 900 C C . TYR A 1 108 ? 2.977 -10.711 3.838 1 97.94 108 TYR A C 1
ATOM 902 O O . TYR A 1 108 ? 2.348 -10.258 4.801 1 97.94 108 TYR A O 1
ATOM 910 N N . PHE A 1 109 ? 2.664 -11.875 3.186 1 97.19 109 PHE A N 1
ATOM 911 C CA . PHE A 1 109 ? 1.448 -12.562 3.609 1 97.19 109 PHE A CA 1
ATOM 912 C C . PHE A 1 109 ? 1.544 -14.055 3.334 1 97.19 109 PHE A C 1
ATOM 914 O O . PHE A 1 109 ? 2.369 -14.492 2.529 1 97.19 109 PHE A O 1
ATOM 921 N N . LEU A 1 110 ? 0.767 -14.758 4.102 1 95.06 110 LEU A N 1
ATOM 922 C CA . LEU A 1 110 ? 0.553 -16.188 3.871 1 95.06 110 LEU A CA 1
ATOM 923 C C . LEU A 1 110 ? -0.666 -16.422 2.986 1 95.06 110 LEU A C 1
ATOM 925 O O . LEU A 1 110 ? -1.671 -15.711 3.107 1 95.06 110 LEU A O 1
ATOM 929 N N . SER A 1 111 ? -0.542 -17.359 2.105 1 95.12 111 SER A N 1
ATOM 930 C CA . SER A 1 111 ? -1.674 -17.734 1.266 1 95.12 111 SER A CA 1
ATOM 931 C C . SER A 1 111 ? -1.791 -19.25 1.142 1 95.12 111 SER A C 1
ATOM 933 O O . SER A 1 111 ? -0.88 -19.984 1.535 1 95.12 111 SER A O 1
ATOM 935 N N . ASP A 1 112 ? -2.938 -19.641 0.696 1 92.56 112 ASP A N 1
ATOM 936 C CA . ASP A 1 112 ? -3.094 -21.047 0.375 1 92.56 112 ASP A CA 1
ATOM 937 C C . ASP A 1 112 ? -2.338 -21.406 -0.901 1 92.56 112 ASP A C 1
ATOM 939 O O . ASP A 1 112 ? -1.851 -20.531 -1.61 1 92.56 112 ASP A O 1
ATOM 943 N N . GLY A 1 113 ? -2.094 -22.703 -1.044 1 87.62 113 GLY A N 1
ATOM 944 C CA . GLY A 1 113 ? -1.446 -23.156 -2.262 1 87.62 113 GLY A CA 1
ATOM 945 C C . GLY A 1 113 ? -0.036 -23.672 -2.031 1 87.62 113 GLY A C 1
ATOM 946 O O . GLY A 1 113 ? 0.388 -23.844 -0.888 1 87.62 113 GLY A O 1
ATOM 947 N N . GLU A 1 114 ? 0.63 -23.859 -3.18 1 84.75 114 GLU A N 1
ATOM 948 C CA . GLU A 1 114 ? 1.956 -24.469 -3.178 1 84.75 114 GLU A CA 1
ATOM 949 C C . GLU A 1 114 ? 2.992 -23.531 -2.555 1 84.75 114 GLU A C 1
ATOM 951 O O . GLU A 1 114 ? 3.842 -23.984 -1.776 1 84.75 114 GLU A O 1
ATOM 956 N N . TYR A 1 115 ? 2.941 -22.297 -2.9 1 90.62 115 TYR A N 1
ATOM 957 C CA . TYR A 1 115 ? 3.812 -21.281 -2.326 1 90.62 115 TYR A CA 1
ATOM 958 C C . TYR A 1 115 ? 3.08 -20.469 -1.256 1 90.62 115 TYR A C 1
ATOM 960 O O . TYR A 1 115 ? 2.404 -19.484 -1.563 1 90.62 115 TYR A O 1
ATOM 968 N N . GLN A 1 116 ? 3.32 -20.812 -0.06 1 90.62 116 GLN A N 1
ATOM 969 C CA . GLN A 1 116 ? 2.477 -20.312 1.022 1 90.62 116 GLN A CA 1
ATOM 970 C C . GLN A 1 116 ? 2.887 -18.906 1.431 1 90.62 116 GLN A C 1
ATOM 972 O O . GLN A 1 116 ? 2.064 -18.125 1.923 1 90.62 116 GLN A O 1
ATOM 977 N N . TRP A 1 117 ? 4.199 -18.625 1.271 1 93.62 117 TRP A N 1
ATOM 978 C CA . TRP A 1 117 ? 4.672 -17.312 1.674 1 93.62 117 TRP A CA 1
ATOM 979 C C . TRP A 1 117 ? 4.898 -16.422 0.457 1 93.62 117 TRP A C 1
ATOM 981 O O . TRP A 1 117 ? 5.551 -16.828 -0.507 1 93.62 117 TRP A O 1
ATOM 991 N N . LYS A 1 118 ? 4.359 -15.234 0.548 1 97.06 118 LYS A N 1
ATOM 992 C CA . LYS A 1 118 ? 4.492 -14.312 -0.572 1 97.06 118 LYS A CA 1
ATOM 993 C C . LYS A 1 118 ? 4.828 -12.906 -0.085 1 97.06 118 LYS A C 1
ATOM 995 O O . LYS A 1 118 ? 4.355 -12.477 0.972 1 97.06 118 LYS A O 1
ATOM 1000 N N . SER A 1 119 ? 5.605 -12.227 -0.91 1 97.75 119 SER A N 1
ATOM 1001 C CA . SER A 1 119 ? 5.973 -10.859 -0.548 1 97.75 119 SER A CA 1
ATOM 1002 C C . SER A 1 119 ? 6.105 -9.977 -1.784 1 97.75 119 SER A C 1
ATOM 1004 O O . SER A 1 119 ? 6.734 -10.367 -2.77 1 97.75 119 SER A O 1
ATOM 1006 N N . VAL A 1 120 ? 5.418 -8.844 -1.749 1 97.12 120 VAL A N 1
ATOM 1007 C CA . VAL A 1 120 ? 5.688 -7.762 -2.691 1 97.12 120 VAL A CA 1
ATOM 1008 C C . VAL A 1 120 ? 6.805 -6.871 -2.148 1 97.12 120 VAL A C 1
ATOM 1010 O O . VAL A 1 120 ? 6.703 -6.352 -1.035 1 97.12 120 VAL A O 1
ATOM 1013 N N . MET A 1 121 ? 7.848 -6.668 -2.924 1 98 121 MET A N 1
ATOM 1014 C CA . MET A 1 121 ? 9.016 -5.938 -2.445 1 98 121 MET A CA 1
ATOM 1015 C C . MET A 1 121 ? 9.406 -4.832 -3.42 1 98 121 MET A C 1
ATOM 1017 O O . MET A 1 121 ? 9.078 -4.902 -4.605 1 98 121 MET A O 1
ATOM 1021 N N . MET A 1 122 ? 10.086 -3.807 -2.912 1 96.94 122 MET A N 1
ATOM 1022 C CA . MET A 1 122 ? 10.555 -2.65 -3.67 1 96.94 122 MET A CA 1
ATOM 1023 C C . MET A 1 122 ? 12.07 -2.504 -3.562 1 96.94 122 MET A C 1
ATOM 1025 O O . MET A 1 122 ? 12.625 -2.518 -2.461 1 96.94 122 MET A O 1
ATOM 1029 N N . PHE A 1 123 ? 12.719 -2.297 -4.715 1 97.19 123 PHE A N 1
ATOM 1030 C CA . PHE A 1 123 ? 14.164 -2.113 -4.781 1 97.19 123 PHE A CA 1
ATOM 1031 C C . PHE A 1 123 ? 14.516 -0.898 -5.629 1 97.19 123 PHE A C 1
ATOM 1033 O O . PHE A 1 123 ? 13.711 -0.459 -6.461 1 97.19 123 PHE A O 1
ATOM 1040 N N . SER A 1 124 ? 15.758 -0.372 -5.402 1 94.88 124 SER A N 1
ATOM 1041 C CA . SER A 1 124 ? 16.203 0.751 -6.219 1 94.88 124 SER A CA 1
ATOM 1042 C C . SER A 1 124 ? 16.406 0.334 -7.672 1 94.88 124 SER A C 1
ATOM 1044 O O . SER A 1 124 ? 16.156 1.119 -8.586 1 94.88 124 SER A O 1
ATOM 1046 N N . ASP A 1 125 ? 16.906 -0.887 -7.891 1 94.5 125 ASP A N 1
ATOM 1047 C CA . ASP A 1 125 ? 17.141 -1.444 -9.219 1 94.5 125 ASP A CA 1
ATOM 1048 C C . ASP A 1 125 ? 17.25 -2.967 -9.164 1 94.5 125 ASP A C 1
ATOM 1050 O O . ASP A 1 125 ? 17.109 -3.564 -8.094 1 94.5 125 ASP A O 1
ATOM 1054 N N . ARG A 1 126 ? 17.516 -3.539 -10.305 1 94.75 126 ARG A N 1
ATOM 1055 C CA . ARG A 1 126 ? 17.578 -4.992 -10.43 1 94.75 126 ARG A CA 1
ATOM 1056 C C . ARG A 1 126 ? 18.766 -5.559 -9.664 1 94.75 126 ARG A C 1
ATOM 1058 O O . ARG A 1 126 ? 18.688 -6.656 -9.117 1 94.75 126 ARG A O 1
ATOM 1065 N N . GLU A 1 127 ? 19.812 -4.82 -9.672 1 96.38 127 GLU A N 1
ATOM 1066 C CA . GLU A 1 127 ? 21 -5.277 -8.977 1 96.38 127 GLU A CA 1
ATOM 1067 C C . GLU A 1 127 ? 20.766 -5.391 -7.473 1 96.38 127 GLU A C 1
ATOM 1069 O O . GLU A 1 127 ? 21.156 -6.371 -6.84 1 96.38 127 GLU A O 1
ATOM 1074 N N . ALA A 1 128 ? 20.125 -4.395 -6.891 1 96.56 128 ALA A N 1
ATOM 1075 C CA . ALA A 1 128 ? 19.781 -4.43 -5.473 1 96.56 128 ALA A CA 1
ATOM 1076 C C . ALA A 1 128 ? 18.906 -5.637 -5.156 1 96.56 128 ALA A C 1
ATOM 1078 O O . ALA A 1 128 ? 19.078 -6.281 -4.117 1 96.56 128 ALA A O 1
ATOM 1079 N N . GLN A 1 129 ? 18 -5.949 -6.02 1 97 129 GLN A N 1
ATOM 1080 C CA . GLN A 1 129 ? 17.125 -7.113 -5.863 1 97 129 GLN A CA 1
ATOM 1081 C C . GLN A 1 129 ? 17.938 -8.406 -5.828 1 97 129 GLN A C 1
ATOM 1083 O O . GLN A 1 129 ? 17.734 -9.25 -4.961 1 97 129 GLN A O 1
ATOM 1088 N N . SER A 1 130 ? 18.844 -8.5 -6.781 1 96.69 130 SER A N 1
ATOM 1089 C CA . SER A 1 130 ? 19.688 -9.688 -6.867 1 96.69 130 SER A CA 1
ATOM 1090 C C . SER A 1 130 ? 20.531 -9.852 -5.609 1 96.69 130 SER A C 1
ATOM 1092 O O . SER A 1 130 ? 20.688 -10.969 -5.109 1 96.69 130 SER A O 1
ATOM 1094 N N . GLN A 1 131 ? 21.016 -8.758 -5.148 1 97.38 131 GLN A N 1
ATOM 1095 C CA . GLN A 1 131 ? 21.812 -8.797 -3.934 1 97.38 131 GLN A CA 1
ATOM 1096 C C . GLN A 1 131 ? 20.984 -9.25 -2.738 1 97.38 131 GLN A C 1
ATOM 1098 O O . GLN A 1 131 ? 21.469 -10.016 -1.897 1 97.38 131 GLN A O 1
ATOM 1103 N N . TRP A 1 132 ? 19.828 -8.773 -2.623 1 97.19 132 TRP A N 1
ATOM 1104 C CA . TRP A 1 132 ? 18.938 -9.18 -1.538 1 97.19 132 TRP A CA 1
ATOM 1105 C C . TRP A 1 132 ? 18.656 -10.68 -1.589 1 97.19 132 TRP A C 1
ATOM 1107 O O . TRP A 1 132 ? 18.719 -11.359 -0.563 1 97.19 132 TRP A O 1
ATOM 1117 N N . ILE A 1 133 ? 18.375 -11.195 -2.793 1 96.19 133 ILE A N 1
ATOM 1118 C CA . ILE A 1 133 ? 18.094 -12.617 -2.984 1 96.19 133 ILE A CA 1
ATOM 1119 C C . ILE A 1 133 ? 19.312 -13.438 -2.578 1 96.19 133 ILE A C 1
ATOM 1121 O O . ILE A 1 133 ? 19.188 -14.461 -1.898 1 96.19 133 ILE A O 1
ATOM 1125 N N . HIS A 1 134 ? 20.438 -12.945 -3 1 96.69 134 HIS A N 1
ATOM 1126 C CA . HIS A 1 134 ? 21.688 -13.625 -2.672 1 96.69 134 HIS A CA 1
ATOM 1127 C C . HIS A 1 134 ? 21.891 -13.695 -1.162 1 96.69 134 HIS A C 1
ATOM 1129 O O . HIS A 1 134 ? 22.219 -14.758 -0.624 1 96.69 134 HIS A O 1
ATOM 1135 N N . GLN A 1 135 ? 21.719 -12.578 -0.5 1 96.94 135 GLN A N 1
ATOM 1136 C CA . GLN A 1 135 ? 21.875 -12.539 0.95 1 96.94 135 GLN A CA 1
ATOM 1137 C C . GLN A 1 135 ? 20.875 -13.453 1.642 1 96.94 135 GLN A C 1
ATOM 1139 O O . GLN A 1 135 ? 21.219 -14.141 2.609 1 96.94 135 GLN A O 1
ATOM 1144 N N . PHE A 1 136 ? 19.656 -13.508 1.176 1 95.5 136 PHE A N 1
ATOM 1145 C CA . PHE A 1 136 ? 18.625 -14.367 1.741 1 95.5 136 PHE A CA 1
ATOM 1146 C C . PHE A 1 136 ? 19.016 -15.836 1.636 1 95.5 136 PHE A C 1
ATOM 1148 O O . PHE A 1 136 ? 18.922 -16.578 2.609 1 95.5 136 PHE A O 1
ATOM 1155 N N . TYR A 1 137 ? 19.547 -16.203 0.472 1 93.12 137 TYR A N 1
ATOM 1156 C CA . TYR A 1 137 ? 19.953 -17.594 0.268 1 93.12 137 TYR A CA 1
ATOM 1157 C C . TYR A 1 137 ? 21.156 -17.938 1.131 1 93.12 137 TYR A C 1
ATOM 1159 O O . TYR A 1 137 ? 21.25 -19.062 1.651 1 93.12 137 TYR A O 1
ATOM 1167 N N . LYS A 1 138 ? 21.984 -17.016 1.197 1 94.5 138 LYS A N 1
ATOM 1168 C CA . LYS A 1 138 ? 23.188 -17.25 1.996 1 94.5 138 LYS A CA 1
ATOM 1169 C C . LYS A 1 138 ? 22.828 -17.547 3.449 1 94.5 138 LYS A C 1
ATOM 1171 O O . LYS A 1 138 ? 23.391 -18.438 4.062 1 94.5 138 LYS A O 1
ATOM 1176 N N . GLU A 1 139 ? 21.875 -16.906 3.982 1 92.31 139 GLU A N 1
ATOM 1177 C CA . GLU A 1 139 ? 21.578 -16.984 5.406 1 92.31 139 GLU A CA 1
ATOM 1178 C C . GLU A 1 139 ? 20.484 -18.031 5.672 1 92.31 139 GLU A C 1
ATOM 1180 O O . GLU A 1 139 ? 20.484 -18.672 6.727 1 92.31 139 GLU A O 1
ATOM 1185 N N . HIS A 1 140 ? 19.578 -18.188 4.66 1 89.5 140 HIS A N 1
ATOM 1186 C CA . HIS A 1 140 ? 18.391 -18.969 4.961 1 89.5 140 HIS A CA 1
ATOM 1187 C C . HIS A 1 140 ? 18.094 -19.969 3.848 1 89.5 140 HIS A C 1
ATOM 1189 O O . HIS A 1 140 ? 17 -20.562 3.809 1 89.5 140 HIS A O 1
ATOM 1195 N N . GLY A 1 141 ? 18.984 -20.172 2.996 1 87 141 GLY A N 1
ATOM 1196 C CA . GLY A 1 141 ? 18.781 -21.016 1.84 1 87 141 GLY A CA 1
ATOM 1197 C C . GLY A 1 141 ? 18.422 -22.453 2.209 1 87 141 GLY A C 1
ATOM 1198 O O . GLY A 1 141 ? 17.703 -23.125 1.465 1 87 141 GLY A O 1
ATOM 1199 N N . ASP A 1 142 ? 18.75 -22.859 3.346 1 83.75 142 ASP A N 1
ATOM 1200 C CA . ASP A 1 142 ? 18.578 -24.25 3.748 1 83.75 142 ASP A CA 1
ATOM 1201 C C . ASP A 1 142 ? 17.109 -24.547 4.07 1 83.75 142 ASP A C 1
ATOM 1203 O O . ASP A 1 142 ? 16.672 -25.703 4.02 1 83.75 142 ASP A O 1
ATOM 1207 N N . ILE A 1 143 ? 16.406 -23.5 4.391 1 83.56 143 ILE A N 1
ATOM 1208 C CA . ILE A 1 143 ? 15.039 -23.734 4.82 1 83.56 143 ILE A CA 1
ATOM 1209 C C . ILE A 1 143 ? 14.086 -23.5 3.652 1 83.56 143 ILE A C 1
ATOM 1211 O O . ILE A 1 143 ? 12.898 -23.844 3.73 1 83.56 143 ILE A O 1
ATOM 1215 N N . VAL A 1 144 ? 14.617 -22.938 2.648 1 83.75 144 VAL A N 1
ATOM 1216 C CA . VAL A 1 144 ? 13.773 -22.594 1.506 1 83.75 144 VAL A CA 1
ATOM 1217 C C . VAL A 1 144 ? 13.766 -23.766 0.513 1 83.75 144 VAL A C 1
ATOM 1219 O O . VAL A 1 144 ? 14.82 -24.188 0.041 1 83.75 144 VAL A O 1
ATOM 1222 N N . HIS A 1 145 ? 12.688 -24.328 0.295 1 82.69 145 HIS A N 1
ATOM 1223 C CA . HIS A 1 145 ? 12.555 -25.391 -0.684 1 82.69 145 HIS A CA 1
ATOM 1224 C C . HIS A 1 145 ? 12.562 -24.844 -2.107 1 82.69 145 HIS A C 1
ATOM 1226 O O . HIS A 1 145 ? 13.234 -25.406 -2.982 1 82.69 145 HIS A O 1
ATOM 1232 N N . ASN A 1 146 ? 11.766 -23.734 -2.266 1 86.44 146 ASN A N 1
ATOM 1233 C CA . ASN A 1 146 ? 11.719 -23.094 -3.576 1 86.44 146 ASN A CA 1
ATOM 1234 C C . ASN A 1 146 ? 11.328 -21.625 -3.469 1 86.44 146 ASN A C 1
ATOM 1236 O O . ASN A 1 146 ? 10.539 -21.25 -2.598 1 86.44 146 ASN A O 1
ATOM 1240 N N . LEU A 1 147 ? 11.977 -20.797 -4.297 1 90.31 147 LEU A N 1
ATOM 1241 C CA . LEU A 1 147 ? 11.648 -19.391 -4.406 1 90.31 147 LEU A CA 1
ATOM 1242 C C . LEU A 1 147 ? 11.336 -19.016 -5.852 1 90.31 147 LEU A C 1
ATOM 1244 O O . LEU A 1 147 ? 12.156 -19.234 -6.746 1 90.31 147 LEU A O 1
ATOM 1248 N N . ARG A 1 148 ? 10.18 -18.625 -6.07 1 92.62 148 ARG A N 1
ATOM 1249 C CA . ARG A 1 148 ? 9.773 -18.109 -7.371 1 92.62 148 ARG A CA 1
ATOM 1250 C C . ARG A 1 148 ? 9.711 -16.594 -7.367 1 92.62 148 ARG A C 1
ATOM 1252 O O . ARG A 1 148 ? 9.016 -15.992 -6.543 1 92.62 148 ARG A O 1
ATOM 1259 N N . ASN A 1 149 ? 10.438 -16.078 -8.227 1 91.81 149 ASN A N 1
ATOM 1260 C CA . ASN A 1 149 ? 10.477 -14.625 -8.359 1 91.81 149 ASN A CA 1
ATOM 1261 C C . ASN A 1 149 ? 9.75 -14.156 -9.617 1 91.81 149 ASN A C 1
ATOM 1263 O O . ASN A 1 149 ? 10.023 -14.648 -10.719 1 91.81 149 ASN A O 1
ATOM 1267 N N . SER A 1 150 ? 8.797 -13.289 -9.484 1 93.06 150 SER A N 1
ATOM 1268 C CA . SER A 1 150 ? 8.148 -12.633 -10.617 1 93.06 150 SER A CA 1
ATOM 1269 C C . SER A 1 150 ? 8.555 -11.164 -10.719 1 93.06 150 SER A C 1
ATOM 1271 O O . SER A 1 150 ? 8.336 -10.391 -9.781 1 93.06 150 SER A O 1
ATOM 1273 N N . VAL A 1 151 ? 9.117 -10.875 -11.844 1 92.38 151 VAL A N 1
ATOM 1274 C CA . VAL A 1 151 ? 9.531 -9.492 -12.07 1 92.38 151 VAL A CA 1
ATOM 1275 C C . VAL A 1 151 ? 8.328 -8.656 -12.5 1 92.38 151 VAL A C 1
ATOM 1277 O O . VAL A 1 151 ? 7.668 -8.969 -13.492 1 92.38 151 VAL A O 1
ATOM 1280 N N . VAL A 1 152 ? 8.109 -7.598 -11.773 1 94.94 152 VAL A N 1
ATOM 1281 C CA . VAL A 1 152 ? 7.051 -6.656 -12.125 1 94.94 152 VAL A CA 1
ATOM 1282 C C . VAL A 1 152 ? 7.52 -5.758 -13.266 1 94.94 152 VAL A C 1
ATOM 1284 O O . VAL A 1 152 ? 8.5 -5.027 -13.125 1 94.94 152 VAL A O 1
ATOM 1287 N N . THR A 1 153 ? 6.867 -5.816 -14.344 1 93.69 153 THR A N 1
ATOM 1288 C CA . THR A 1 153 ? 7.285 -5.059 -15.516 1 93.69 153 THR A CA 1
ATOM 1289 C C . THR A 1 153 ? 6.535 -3.73 -15.602 1 93.69 153 THR A C 1
ATOM 1291 O O . THR A 1 153 ? 7.047 -2.756 -16.156 1 93.69 153 THR A O 1
ATOM 1294 N N . ASN A 1 154 ? 5.34 -3.764 -15.055 1 93.5 154 ASN A N 1
ATOM 1295 C CA . ASN A 1 154 ? 4.523 -2.555 -15.055 1 93.5 154 ASN A CA 1
ATOM 1296 C C . ASN A 1 154 ? 3.566 -2.527 -13.859 1 93.5 154 ASN A C 1
ATOM 1298 O O . ASN A 1 154 ? 2.93 -3.535 -13.547 1 93.5 154 ASN A O 1
ATOM 1302 N N . VAL A 1 155 ? 3.547 -1.37 -13.258 1 95.5 155 VAL A N 1
ATOM 1303 C CA . VAL A 1 155 ? 2.562 -1.151 -12.203 1 95.5 155 VAL A CA 1
ATOM 1304 C C . VAL A 1 155 ? 1.38 -0.357 -12.758 1 95.5 155 VAL A C 1
ATOM 1306 O O . VAL A 1 155 ? 1.545 0.778 -13.21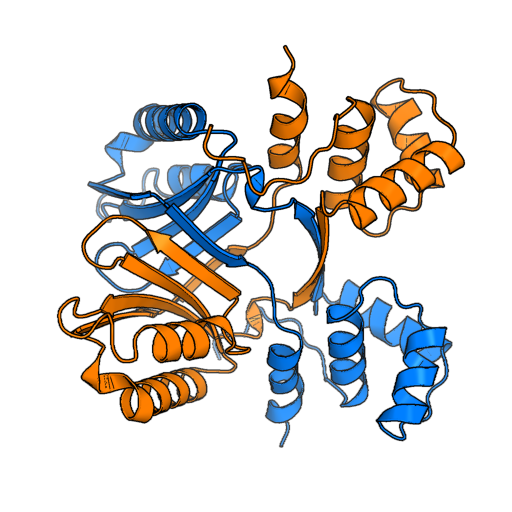1 1 95.5 155 VAL A O 1
ATOM 1309 N N . LEU A 1 156 ? 0.198 -0.924 -12.68 1 95.81 156 LEU A N 1
ATOM 1310 C CA . LEU A 1 156 ? -0.987 -0.312 -13.266 1 95.81 156 LEU A CA 1
ATOM 1311 C C . LEU A 1 156 ? -1.809 0.415 -12.211 1 95.81 156 LEU A C 1
ATOM 1313 O O . LEU A 1 156 ? -2.568 1.332 -12.523 1 95.81 156 LEU A O 1
ATOM 1317 N N . LYS A 1 157 ? -1.731 0.03 -11.078 1 96.06 157 LYS A N 1
ATOM 1318 C CA . LYS A 1 157 ? -2.369 0.687 -9.945 1 96.06 157 LYS A CA 1
ATOM 1319 C C . LYS A 1 157 ? -1.65 0.352 -8.641 1 96.06 157 LYS A C 1
ATOM 1321 O O . LYS A 1 157 ? -1.277 -0.799 -8.406 1 96.06 157 LYS A O 1
ATOM 1326 N N . PHE A 1 158 ? -1.404 1.34 -7.879 1 94.44 158 PHE A N 1
ATOM 1327 C CA . PHE A 1 158 ? -0.828 1.191 -6.547 1 94.44 158 PHE A CA 1
ATOM 1328 C C . PHE A 1 158 ? -1.372 2.254 -5.602 1 94.44 158 PHE A C 1
ATOM 1330 O O . PHE A 1 158 ? -0.712 3.264 -5.348 1 94.44 158 PHE A O 1
ATOM 1337 N N . ARG A 1 159 ? -2.641 1.978 -5.039 1 93.81 159 ARG A N 1
ATOM 1338 C CA . ARG A 1 159 ? -3.299 2.889 -4.105 1 93.81 159 ARG A CA 1
ATOM 1339 C C . ARG A 1 159 ? -4.574 2.268 -3.545 1 93.81 159 ARG A C 1
ATOM 1341 O O . ARG A 1 159 ? -5.207 1.438 -4.199 1 93.81 159 ARG A O 1
ATOM 1348 N N . THR A 1 160 ? -4.887 2.691 -2.383 1 92.31 160 THR A N 1
ATOM 1349 C CA . THR A 1 160 ? -6.191 2.354 -1.816 1 92.31 160 THR A CA 1
ATOM 1350 C C . THR A 1 160 ? -7.281 3.248 -2.396 1 92.31 160 THR A C 1
ATOM 1352 O O . THR A 1 160 ? -7.109 4.465 -2.486 1 92.31 160 THR A O 1
ATOM 1355 N N . ASP A 1 161 ? -8.359 2.645 -2.824 1 95.12 161 ASP A N 1
ATOM 1356 C CA . ASP A 1 161 ? -9.508 3.4 -3.301 1 95.12 161 ASP A CA 1
ATOM 1357 C C . ASP A 1 161 ? -10.422 3.799 -2.145 1 95.12 161 ASP A C 1
ATOM 1359 O O . ASP A 1 161 ? -10.852 2.947 -1.361 1 95.12 161 ASP A O 1
ATOM 1363 N N . PRO A 1 162 ? -10.789 5.066 -2.082 1 95.12 162 PRO A N 1
ATOM 1364 C CA . PRO A 1 162 ? -11.633 5.52 -0.975 1 95.12 162 PRO A CA 1
ATOM 1365 C C . PRO A 1 162 ? -12.945 4.746 -0.877 1 95.12 162 PRO A C 1
ATOM 1367 O O . PRO A 1 162 ? -13.5 4.598 0.214 1 95.12 162 PRO A O 1
ATOM 1370 N N . GLU A 1 163 ? -13.438 4.266 -1.941 1 95.31 163 GLU A N 1
ATOM 1371 C CA . GLU A 1 163 ? -14.742 3.617 -1.971 1 95.31 163 GLU A CA 1
ATOM 1372 C C . GLU A 1 163 ? -14.711 2.275 -1.245 1 95.31 163 GLU A C 1
ATOM 1374 O O . GLU A 1 163 ? -15.75 1.744 -0.863 1 95.31 163 GLU A O 1
ATOM 1379 N N . VAL A 1 164 ? -13.547 1.671 -1.088 1 93.56 164 VAL A N 1
ATOM 1380 C CA . VAL A 1 164 ? -13.445 0.387 -0.401 1 93.56 164 VAL A CA 1
ATOM 1381 C C . VAL A 1 164 ? -13.859 0.549 1.06 1 93.56 164 VAL A C 1
ATOM 1383 O O . VAL A 1 164 ? -14.289 -0.414 1.7 1 93.56 164 VAL A O 1
ATOM 1386 N N . LEU A 1 165 ? -13.758 1.765 1.613 1 93.31 165 LEU A N 1
ATOM 1387 C CA . LEU A 1 165 ? -14.055 2.068 3.01 1 93.31 165 LEU A CA 1
ATOM 1388 C C . LEU A 1 165 ? -15.555 2.014 3.273 1 93.31 165 LEU A C 1
ATOM 1390 O O . LEU A 1 165 ? -15.984 1.942 4.43 1 93.31 165 LEU A O 1
ATOM 1394 N N . SER A 1 166 ? -16.344 2.053 2.232 1 92.38 166 SER A N 1
ATOM 1395 C CA . SER A 1 166 ? -17.797 2.047 2.389 1 92.38 166 SER A CA 1
ATOM 1396 C C . SER A 1 166 ? -18.281 0.758 3.049 1 92.38 166 SER A C 1
ATOM 1398 O O . SER A 1 166 ? -19.328 0.739 3.697 1 92.38 166 SER A O 1
ATOM 1400 N N . SER A 1 167 ? -17.531 -0.245 2.91 1 89.81 167 SER A N 1
ATOM 1401 C CA . SER A 1 167 ? -17.922 -1.546 3.443 1 89.81 167 SER A CA 1
ATOM 1402 C C . SER A 1 167 ? -17.781 -1.584 4.961 1 89.81 167 SER A C 1
ATOM 1404 O O . SER A 1 167 ? -18.297 -2.494 5.613 1 89.81 167 SER A O 1
ATOM 1406 N N . LEU A 1 168 ? -17.125 -0.662 5.559 1 88.12 168 LEU A N 1
ATOM 1407 C CA . LEU A 1 168 ? -16.875 -0.655 6.996 1 88.12 168 LEU A CA 1
ATOM 1408 C C . LEU A 1 168 ? -18.141 -0.371 7.777 1 88.12 168 LEU A C 1
ATOM 1410 O O . LEU A 1 168 ? -18.25 -0.727 8.953 1 88.12 168 LEU A O 1
ATOM 1414 N N . HIS A 1 169 ? -19.031 0.379 7.207 1 80.38 169 HIS A N 1
ATOM 1415 C CA . HIS A 1 169 ? -20.281 0.686 7.891 1 80.38 169 HIS A CA 1
ATOM 1416 C C . HIS A 1 169 ? -21.375 -0.3 7.496 1 80.38 169 HIS A C 1
ATOM 1418 O O . HIS A 1 169 ? -22.312 -0.535 8.266 1 80.38 169 HIS A O 1
ATOM 1424 N N . GLU A 1 170 ? -21.453 -0.858 6.363 1 66.25 170 GLU A N 1
ATOM 1425 C CA . GLU A 1 170 ? -22.531 -1.743 5.926 1 66.25 170 GLU A CA 1
ATOM 1426 C C . GLU A 1 170 ? -22.625 -2.984 6.809 1 66.25 170 GLU A C 1
ATOM 1428 O O . GLU A 1 170 ? -23.641 -3.674 6.828 1 66.25 170 GLU A O 1
A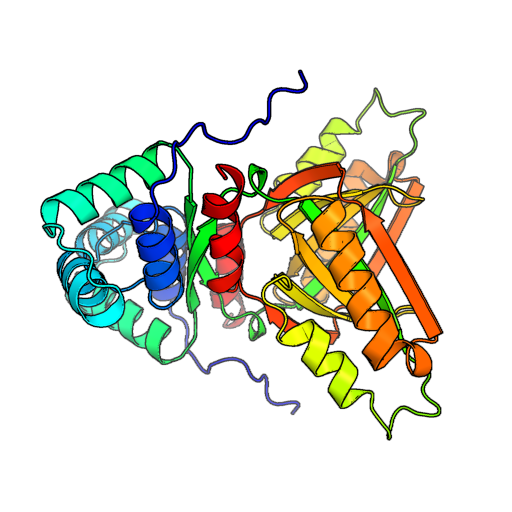TOM 1433 N N . GLY A 1 171 ? -21.688 -3.408 7.504 1 49.81 171 GLY A N 1
ATOM 1434 C CA . GLY A 1 171 ? -21.797 -4.59 8.344 1 49.81 171 GLY A CA 1
ATOM 1435 C C . GLY A 1 171 ? -22.891 -4.469 9.391 1 49.81 171 GLY A C 1
ATOM 1436 O O . GLY A 1 171 ? -23.266 -5.461 10.016 1 49.81 171 GLY A O 1
ATOM 1437 N N . ASP A 1 172 ? -23.266 -3.385 10.039 1 39.69 172 ASP A N 1
ATOM 1438 C CA . ASP A 1 172 ? -24.25 -3.303 11.125 1 39.69 172 ASP A CA 1
ATOM 1439 C C . ASP A 1 172 ? -25.672 -3.354 10.578 1 39.69 172 ASP A C 1
ATOM 1441 O O . ASP A 1 172 ? -26.641 -3.303 11.344 1 39.69 172 ASP A O 1
ATOM 1445 N N . GLU A 1 173 ? -26 -3.396 9.32 1 33.59 173 GLU A N 1
ATOM 1446 C CA . GLU A 1 173 ? -27.438 -3.672 9.148 1 33.59 173 GLU A CA 1
ATOM 1447 C C . GLU A 1 173 ? -27.719 -5.168 9.227 1 33.59 173 GLU A C 1
ATOM 1449 O O . GLU A 1 173 ? -26.969 -5.977 8.664 1 33.59 173 GLU A O 1
ATOM 1454 N N . MET B 1 1 ? 16.109 5.691 -24.844 1 24.89 1 MET B N 1
ATOM 1455 C CA . MET B 1 1 ? 16.172 6.164 -23.469 1 24.89 1 MET B CA 1
ATOM 1456 C C . MET B 1 1 ? 14.852 5.914 -22.75 1 24.89 1 MET B C 1
ATOM 1458 O O . MET B 1 1 ? 13.852 6.574 -23.031 1 24.89 1 MET B O 1
ATOM 1462 N N . THR B 1 2 ? 14.359 4.863 -22.484 1 35.28 2 THR B N 1
ATOM 1463 C CA . THR B 1 2 ? 13 4.598 -22.016 1 35.28 2 THR B CA 1
ATOM 1464 C C . THR B 1 2 ? 12.625 5.531 -20.875 1 35.28 2 THR B C 1
ATOM 1466 O O . THR B 1 2 ? 13.305 5.574 -19.844 1 35.28 2 THR B O 1
ATOM 1469 N N . SER B 1 3 ? 12.281 6.715 -21.109 1 42.5 3 SER B N 1
ATOM 1470 C CA . SER B 1 3 ? 12.008 7.859 -20.25 1 42.5 3 SER B CA 1
ATOM 1471 C C . SER B 1 3 ? 11.312 7.426 -18.953 1 42.5 3 SER B C 1
ATOM 1473 O O . SER B 1 3 ? 10.312 6.711 -19 1 42.5 3 SER B O 1
ATOM 1475 N N . SER B 1 4 ? 12.094 7.246 -17.922 1 60.28 4 SER B N 1
ATOM 1476 C CA . SER B 1 4 ? 11.5 6.918 -16.625 1 60.28 4 SER B CA 1
ATOM 1477 C C . SER B 1 4 ? 10.281 7.793 -16.344 1 60.28 4 SER B C 1
ATOM 1479 O O . SER B 1 4 ? 10.312 9 -16.578 1 60.28 4 SER B O 1
ATOM 1481 N N . ASP B 1 5 ? 9.008 7.344 -16.344 1 77.44 5 ASP B N 1
ATOM 1482 C CA . ASP B 1 5 ? 7.777 8.047 -15.992 1 77.44 5 ASP B CA 1
ATOM 1483 C C . ASP B 1 5 ? 7.848 8.602 -14.57 1 77.44 5 ASP B C 1
ATOM 1485 O O . ASP B 1 5 ? 6.887 9.203 -14.086 1 77.44 5 ASP B O 1
ATOM 1489 N N . ALA B 1 6 ? 9.188 8.492 -14.062 1 85.81 6 ALA B N 1
ATOM 1490 C CA . ALA B 1 6 ? 9.344 9 -12.703 1 85.81 6 ALA B CA 1
ATOM 1491 C C . ALA B 1 6 ? 9.438 10.523 -12.695 1 85.81 6 ALA B C 1
ATOM 1493 O O . ALA B 1 6 ? 10.023 11.117 -13.602 1 85.81 6 ALA B O 1
ATOM 1494 N N . PRO B 1 7 ? 8.867 11.133 -11.586 1 90.38 7 PRO B N 1
ATOM 1495 C CA . PRO B 1 7 ? 9.047 12.586 -11.469 1 90.38 7 PRO B CA 1
ATOM 1496 C C . PRO B 1 7 ? 10.516 13 -11.492 1 90.38 7 PRO B C 1
ATOM 1498 O O . PRO B 1 7 ? 11.375 12.297 -10.953 1 90.38 7 PRO B O 1
ATOM 1501 N N . ASP B 1 8 ? 10.727 14.148 -12.125 1 88.31 8 ASP B N 1
ATOM 1502 C CA . ASP B 1 8 ? 12.078 14.695 -12.18 1 88.31 8 ASP B CA 1
ATOM 1503 C C . ASP B 1 8 ? 12.375 15.57 -10.961 1 88.31 8 ASP B C 1
ATOM 1505 O O . ASP B 1 8 ? 11.992 16.734 -10.922 1 88.31 8 ASP B O 1
ATOM 1509 N N . TRP B 1 9 ? 12.938 14.977 -9.984 1 92.06 9 TRP B N 1
ATO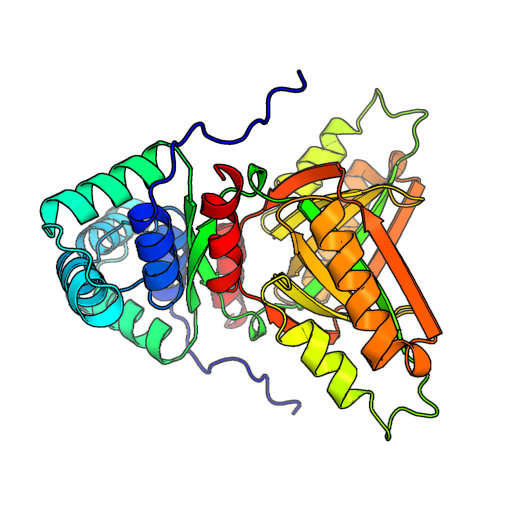M 1510 C CA . TRP B 1 9 ? 13.297 15.68 -8.758 1 92.06 9 TRP B CA 1
ATOM 1511 C C . TRP B 1 9 ? 14.766 15.469 -8.422 1 92.06 9 TRP B C 1
ATOM 1513 O O . TRP B 1 9 ? 15.242 14.328 -8.383 1 92.06 9 TRP B O 1
ATOM 1523 N N . ASP B 1 10 ? 15.445 16.578 -8.305 1 91.56 10 ASP B N 1
ATOM 1524 C CA . ASP B 1 10 ? 16.844 16.531 -7.875 1 91.56 10 ASP B CA 1
ATOM 1525 C C . ASP B 1 10 ? 16.938 16.438 -6.355 1 91.56 10 ASP B C 1
ATOM 1527 O O . ASP B 1 10 ? 17 17.453 -5.668 1 91.56 10 ASP B O 1
ATOM 1531 N N . PHE B 1 11 ? 17.078 15.227 -5.848 1 92.94 11 PHE B N 1
ATOM 1532 C CA . PHE B 1 11 ? 17.031 14.992 -4.41 1 92.94 11 PHE B CA 1
ATOM 1533 C C . PHE B 1 11 ? 18.266 15.547 -3.729 1 92.94 11 PHE B C 1
ATOM 1535 O O . PHE B 1 11 ? 19.391 15.156 -4.066 1 92.94 11 PHE B O 1
ATOM 1542 N N . LYS B 1 12 ? 18 16.328 -2.773 1 93.38 12 LYS B N 1
ATOM 1543 C CA . LYS B 1 12 ? 19.016 16.656 -1.787 1 93.38 12 LYS B CA 1
ATOM 1544 C C . LYS B 1 12 ? 18.969 15.703 -0.595 1 93.38 12 LYS B C 1
ATOM 1546 O O . LYS B 1 12 ? 17.938 15.055 -0.358 1 93.38 12 LYS B O 1
ATOM 1551 N N . GLU B 1 13 ? 20.031 15.594 0.045 1 94.06 13 GLU B N 1
ATOM 1552 C CA . GLU B 1 13 ? 20.062 14.758 1.243 1 94.06 13 GLU B CA 1
ATOM 1553 C C . GLU B 1 13 ? 18.922 15.117 2.191 1 94.06 13 GLU B C 1
ATOM 1555 O O . GLU B 1 13 ? 18.25 14.234 2.723 1 94.06 13 GLU B O 1
ATOM 1560 N N . ARG B 1 14 ? 18.688 16.328 2.393 1 95.25 14 ARG B N 1
ATOM 1561 C CA . ARG B 1 14 ? 17.656 16.766 3.324 1 95.25 14 ARG B CA 1
ATOM 1562 C C . ARG B 1 14 ? 16.281 16.328 2.869 1 95.25 14 ARG B C 1
ATOM 1564 O O . ARG B 1 14 ? 15.422 16 3.695 1 95.25 14 ARG B O 1
ATOM 1571 N N . ASP B 1 15 ? 16.047 16.328 1.525 1 95.94 15 ASP B N 1
ATOM 1572 C CA . ASP B 1 15 ? 14.766 15.891 1.003 1 95.94 15 ASP B CA 1
ATOM 1573 C C . ASP B 1 15 ? 14.453 14.461 1.429 1 95.94 15 ASP B C 1
ATOM 1575 O O . ASP B 1 15 ? 13.352 14.172 1.892 1 95.94 15 ASP B O 1
ATOM 1579 N N . VAL B 1 16 ? 15.414 13.633 1.296 1 96.25 16 VAL B N 1
ATOM 1580 C CA . VAL B 1 16 ? 15.266 12.211 1.613 1 96.25 16 VAL B CA 1
ATOM 1581 C C . VAL B 1 16 ? 15.031 12.047 3.113 1 96.25 16 VAL B C 1
ATOM 1583 O O . VAL B 1 16 ? 14.156 11.281 3.527 1 96.25 16 VAL B O 1
ATOM 1586 N N . LEU B 1 17 ? 15.789 12.773 3.887 1 97.31 17 LEU B N 1
ATOM 1587 C CA . LEU B 1 17 ? 15.656 12.68 5.34 1 97.31 17 LEU B CA 1
ATOM 1588 C C . LEU B 1 17 ? 14.297 13.195 5.797 1 97.31 17 LEU B C 1
ATOM 1590 O O . LEU B 1 17 ? 13.688 12.617 6.699 1 97.31 17 LEU B O 1
ATOM 1594 N N . VAL B 1 18 ? 13.828 14.258 5.191 1 97.5 18 VAL B N 1
ATOM 1595 C CA . VAL B 1 18 ? 12.5 14.781 5.48 1 97.5 18 VAL B CA 1
ATOM 1596 C C . VAL B 1 18 ? 11.445 13.711 5.203 1 97.5 18 VAL B C 1
ATOM 1598 O O . VAL B 1 18 ? 10.578 13.453 6.039 1 97.5 18 VAL B O 1
ATOM 1601 N N . LEU B 1 19 ? 11.547 13.062 4.082 1 96.81 19 LEU B N 1
ATOM 1602 C CA . LEU B 1 19 ? 10.57 12.047 3.697 1 96.81 19 LEU B CA 1
ATOM 1603 C C . LEU B 1 19 ? 10.633 10.852 4.637 1 96.81 19 LEU B C 1
ATOM 1605 O O . LEU B 1 19 ? 9.602 10.273 4.98 1 96.81 19 LEU B O 1
ATOM 1609 N N . ARG B 1 20 ? 11.812 10.5 5.012 1 97.12 20 ARG B N 1
ATOM 1610 C CA . ARG B 1 20 ? 11.977 9.375 5.922 1 97.12 20 ARG B CA 1
ATOM 1611 C C . ARG B 1 20 ? 11.32 9.656 7.27 1 97.12 20 ARG B C 1
ATOM 1613 O O . ARG B 1 20 ? 10.594 8.82 7.797 1 97.12 20 ARG B O 1
ATOM 1620 N N . GLU B 1 21 ? 11.617 10.836 7.828 1 97.88 21 GLU B N 1
ATOM 1621 C CA . GLU B 1 21 ? 11.031 11.203 9.117 1 97.88 21 GLU B CA 1
ATOM 1622 C C . GLU B 1 21 ? 9.516 11.352 9.016 1 97.88 21 GLU B C 1
ATOM 1624 O O . GLU B 1 21 ? 8.789 10.953 9.922 1 97.88 21 GLU B O 1
ATOM 1629 N N . LEU B 1 22 ? 9.047 11.883 7.891 1 96.56 22 LEU B N 1
ATOM 1630 C CA . LEU B 1 22 ? 7.613 11.992 7.656 1 96.56 22 LEU B CA 1
ATOM 1631 C C . LEU B 1 22 ? 6.98 10.609 7.551 1 96.56 22 LEU B C 1
ATOM 1633 O O . LEU B 1 22 ? 5.855 10.398 8.008 1 96.56 22 LEU B O 1
ATOM 1637 N N . SER B 1 23 ? 7.629 9.727 6.895 1 96.19 23 SER B N 1
ATOM 1638 C CA . SER B 1 23 ? 7.137 8.359 6.762 1 96.19 23 SER B CA 1
ATOM 1639 C C . SER B 1 23 ? 7.031 7.676 8.117 1 96.19 23 SER B C 1
ATOM 1641 O O . SER B 1 23 ? 6.109 6.891 8.352 1 96.19 23 SER B O 1
ATOM 1643 N N . ARG B 1 24 ? 7.941 8.016 8.992 1 96.19 24 ARG B N 1
ATOM 1644 C CA . ARG B 1 24 ? 7.922 7.453 10.336 1 96.19 24 ARG B CA 1
ATOM 1645 C C . ARG B 1 24 ? 6.758 8.008 11.148 1 96.19 24 ARG B C 1
ATOM 1647 O O . ARG B 1 24 ? 6.137 7.285 11.93 1 96.19 24 ARG B O 1
ATOM 1654 N N . ASP B 1 25 ? 6.551 9.266 10.969 1 96.25 25 ASP B N 1
ATOM 1655 C CA . ASP B 1 25 ? 5.449 9.953 11.648 1 96.25 25 ASP B CA 1
ATOM 1656 C C . ASP B 1 25 ? 4.836 11.023 10.75 1 96.25 25 ASP B C 1
ATOM 1658 O O . ASP B 1 25 ? 5.293 12.164 10.734 1 96.25 25 ASP B O 1
ATOM 1662 N N . PRO B 1 26 ? 3.723 10.594 10.156 1 94.62 26 PRO B N 1
ATOM 1663 C CA . PRO B 1 26 ? 3.113 11.516 9.188 1 94.62 26 PRO B CA 1
ATOM 1664 C C . PRO B 1 26 ? 2.469 12.727 9.859 1 94.62 26 PRO B C 1
ATOM 1666 O O . PRO B 1 26 ? 2.027 13.656 9.172 1 94.62 26 PRO B O 1
ATOM 1669 N N . GLN B 1 27 ? 2.469 12.844 11.133 1 92.62 27 GLN B N 1
ATOM 1670 C CA . GLN B 1 27 ? 1.829 13.945 11.852 1 92.62 27 GLN B CA 1
ATOM 1671 C C . GLN B 1 27 ? 2.828 15.055 12.156 1 92.62 27 GLN B C 1
ATOM 1673 O O . GLN B 1 27 ? 2.451 16.109 12.664 1 92.62 27 GLN B O 1
ATOM 1678 N N . LEU B 1 28 ? 4.043 14.867 11.797 1 96.69 28 LEU B N 1
ATOM 1679 C CA . LEU B 1 28 ? 5.066 15.859 12.109 1 96.69 28 LEU B CA 1
ATOM 1680 C C . LEU B 1 28 ? 4.828 17.156 11.344 1 96.69 28 LEU B C 1
ATOM 1682 O O . LEU B 1 28 ? 4.492 17.125 10.156 1 96.69 28 LEU B O 1
ATOM 1686 N N . SER B 1 29 ? 4.977 18.266 11.992 1 96.25 29 SER B N 1
ATOM 1687 C CA . SER B 1 29 ? 4.938 19.562 11.352 1 96.25 29 SER B CA 1
ATOM 1688 C C . SER B 1 29 ? 6.281 19.922 10.719 1 96.25 29 SER B C 1
ATOM 1690 O O . SER B 1 29 ? 7.289 19.266 10.992 1 96.25 29 SER B O 1
ATOM 1692 N N . SER B 1 30 ? 6.266 20.953 9.883 1 97.81 30 SER B N 1
ATOM 1693 C CA . SER B 1 30 ? 7.523 21.422 9.305 1 97.81 30 SER B CA 1
ATOM 1694 C C . SER B 1 30 ? 8.477 21.922 10.391 1 97.81 30 SER B C 1
ATOM 1696 O O . SER B 1 30 ? 9.695 21.781 10.258 1 97.81 30 SER B O 1
ATOM 1698 N N . ARG B 1 31 ? 7.969 22.453 11.469 1 98.25 31 ARG B N 1
ATOM 1699 C CA . ARG B 1 31 ? 8.797 22.891 12.594 1 98.25 31 ARG B CA 1
ATOM 1700 C C . ARG B 1 31 ? 9.453 21.688 13.273 1 98.25 31 ARG B C 1
ATOM 1702 O O . ARG B 1 31 ? 10.648 21.719 13.578 1 98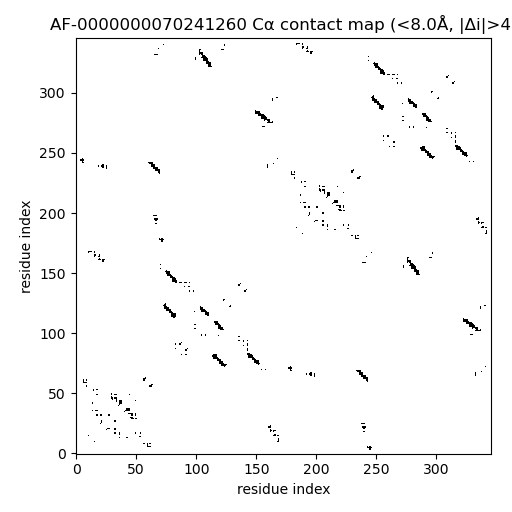.25 31 ARG B O 1
ATOM 1709 N N . ASP B 1 32 ? 8.68 20.672 13.547 1 98.44 32 ASP B N 1
ATOM 1710 C CA . ASP B 1 32 ? 9.219 19.438 14.117 1 98.44 32 ASP B CA 1
ATOM 1711 C C . ASP B 1 32 ? 10.328 18.875 13.25 1 98.44 32 ASP B C 1
ATOM 1713 O O . ASP B 1 32 ? 11.383 18.484 13.75 1 98.44 32 ASP B O 1
ATOM 1717 N N . LEU B 1 33 ? 10.086 18.828 11.984 1 98.56 33 LEU B N 1
ATOM 1718 C CA . LEU B 1 33 ? 11.039 18.25 11.047 1 98.56 33 LEU B CA 1
ATOM 1719 C C . LEU B 1 33 ? 12.336 19.047 11.016 1 98.56 33 LEU B C 1
ATOM 1721 O O . LEU B 1 33 ? 13.422 18.469 10.992 1 98.56 33 LEU B O 1
ATOM 1725 N N . ALA B 1 34 ? 12.188 20.359 10.977 1 98.62 34 ALA B N 1
ATOM 1726 C CA . ALA B 1 34 ? 13.383 21.203 11.016 1 98.62 34 ALA B CA 1
ATOM 1727 C C . ALA B 1 34 ? 14.211 20.906 12.258 1 98.62 34 ALA B C 1
ATOM 1729 O O . ALA B 1 34 ? 15.438 20.781 12.18 1 98.62 34 ALA B O 1
ATOM 1730 N N . ARG B 1 35 ? 13.602 20.812 13.383 1 98.56 35 ARG B N 1
ATOM 1731 C CA . ARG B 1 35 ? 14.273 20.5 14.648 1 98.56 35 ARG B CA 1
ATOM 1732 C C . ARG B 1 35 ? 14.961 19.141 14.578 1 98.56 35 ARG B C 1
ATOM 1734 O O . ARG B 1 35 ? 16.125 19 14.977 1 98.56 35 ARG B O 1
ATOM 1741 N N . ILE B 1 36 ? 14.289 18.141 14.078 1 98.44 36 ILE B N 1
ATOM 1742 C CA . ILE B 1 36 ? 14.828 16.7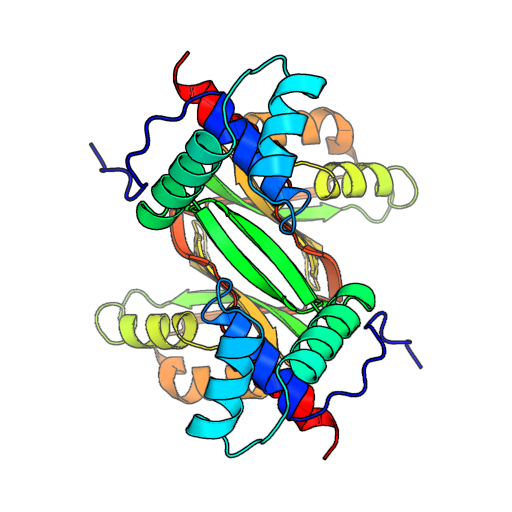97 13.969 1 98.44 36 ILE B CA 1
ATOM 1743 C C . ILE B 1 36 ? 16.062 16.797 13.062 1 98.44 36 ILE B C 1
ATOM 1745 O O . ILE B 1 36 ? 17.078 16.188 13.391 1 98.44 36 ILE B O 1
ATOM 1749 N N . LEU B 1 37 ? 15.961 17.484 11.938 1 98.25 37 LEU B N 1
ATOM 1750 C CA . LEU B 1 37 ? 17.078 17.562 11 1 98.25 37 LEU B CA 1
ATOM 1751 C C . LEU B 1 37 ? 18.297 18.172 11.664 1 98.25 37 LEU B C 1
ATOM 1753 O O . LEU B 1 37 ? 19.422 17.688 11.469 1 98.25 37 LEU B O 1
ATOM 1757 N N . GLU B 1 38 ? 18.078 19.172 12.414 1 98.25 38 GLU B N 1
ATOM 1758 C CA . GLU B 1 38 ? 19.172 19.828 13.109 1 98.25 38 GLU B CA 1
ATOM 1759 C C . GLU B 1 38 ? 19.766 18.938 14.188 1 98.25 38 GLU B C 1
ATOM 1761 O O . GLU B 1 38 ? 20.984 18.719 14.227 1 98.25 38 GLU B O 1
ATOM 1766 N N . GLU B 1 39 ? 18.953 18.344 15.031 1 98.44 39 GLU B N 1
ATOM 1767 C CA . GLU B 1 39 ? 19.391 17.594 16.203 1 98.44 39 GLU B CA 1
ATOM 1768 C C . GLU B 1 39 ? 19.984 16.25 15.82 1 98.44 39 GLU B C 1
ATOM 1770 O O . GLU B 1 39 ? 21 15.82 16.375 1 98.44 39 GLU B O 1
ATOM 1775 N N . LYS B 1 40 ? 19.406 15.617 14.898 1 97.81 40 LYS B N 1
ATOM 1776 C CA . LYS B 1 40 ? 19.781 14.234 14.609 1 97.81 40 LYS B CA 1
ATOM 1777 C C . LYS B 1 40 ? 20.797 14.164 13.469 1 97.81 40 LYS B C 1
ATOM 1779 O O . LYS B 1 40 ? 21.609 13.25 13.43 1 97.81 40 LYS B O 1
ATOM 1784 N N . TYR B 1 41 ? 20.719 15.156 12.578 1 97.25 41 TYR B N 1
ATOM 1785 C CA . TYR B 1 41 ? 21.516 14.984 11.367 1 97.25 41 TYR B CA 1
ATOM 1786 C C . TYR B 1 41 ? 22.438 16.172 11.156 1 97.25 41 TYR B C 1
ATOM 1788 O O . TYR B 1 41 ? 23.156 16.234 10.148 1 97.25 41 TYR B O 1
ATOM 1796 N N . ASP B 1 42 ? 22.406 17.203 11.93 1 97.75 42 ASP B N 1
ATOM 1797 C CA . ASP B 1 42 ? 23.25 18.391 11.867 1 97.75 42 ASP B CA 1
ATOM 1798 C C . ASP B 1 42 ? 22.984 19.172 10.594 1 97.75 42 ASP B C 1
ATOM 1800 O O . ASP B 1 42 ? 23.922 19.656 9.945 1 97.75 42 ASP B O 1
ATOM 1804 N N . ILE B 1 43 ? 21.734 19.203 10.172 1 97.62 43 ILE B N 1
ATOM 1805 C CA . ILE B 1 43 ? 21.281 19.984 9.023 1 97.62 43 ILE B CA 1
ATOM 1806 C C . ILE B 1 43 ? 20.453 21.172 9.492 1 97.62 43 ILE B C 1
ATOM 1808 O O . ILE B 1 43 ? 19.375 21 10.055 1 97.62 43 ILE B O 1
ATOM 1812 N N . ASP B 1 44 ? 20.969 22.359 9.273 1 97.12 44 ASP B N 1
ATOM 1813 C CA . ASP B 1 44 ? 20.312 23.578 9.711 1 97.12 44 ASP B CA 1
ATOM 1814 C C . ASP B 1 44 ? 19.484 24.203 8.586 1 97.12 44 ASP B C 1
ATOM 1816 O O . ASP B 1 44 ? 20.031 24.812 7.672 1 97.12 44 ASP B O 1
ATOM 1820 N N . VAL B 1 45 ? 18.25 24.031 8.656 1 96.75 45 VAL B N 1
ATOM 1821 C CA . VAL B 1 45 ? 17.312 24.594 7.684 1 96.75 45 VAL B CA 1
ATOM 1822 C C . VAL B 1 45 ? 16.078 25.141 8.398 1 96.75 45 VAL B C 1
ATOM 1824 O O . VAL B 1 45 ? 15.688 24.625 9.445 1 96.75 45 VAL B O 1
ATOM 1827 N N . SER B 1 46 ? 15.477 26.188 7.895 1 97.56 46 SER B N 1
ATOM 1828 C CA . SER B 1 46 ? 14.289 26.781 8.492 1 97.56 46 SER B CA 1
ATOM 1829 C C . SER B 1 46 ? 13.055 25.922 8.266 1 97.56 46 SER B C 1
ATOM 1831 O O . SER B 1 46 ? 13.031 25.109 7.336 1 97.56 46 SER B O 1
ATOM 1833 N N . HIS B 1 47 ? 12.031 26.078 9.094 1 97.69 47 HIS B N 1
ATOM 1834 C CA . HIS B 1 47 ? 10.773 25.375 8.891 1 97.69 47 HIS B CA 1
ATOM 1835 C C . HIS B 1 47 ? 10.109 25.797 7.582 1 97.69 47 HIS B C 1
ATOM 1837 O O . HIS B 1 47 ? 9.422 24.984 6.945 1 97.69 47 HIS B O 1
ATOM 1843 N N . VAL B 1 48 ? 10.312 26.984 7.137 1 98.06 48 VAL B N 1
ATOM 1844 C CA . VAL B 1 48 ? 9.742 27.469 5.883 1 98.06 48 VAL B CA 1
ATOM 1845 C C . VAL B 1 48 ? 10.359 26.703 4.711 1 98.06 48 VAL B C 1
ATOM 1847 O O . VAL B 1 48 ? 9.641 26.266 3.812 1 98.06 48 VAL B O 1
ATOM 1850 N N . THR B 1 49 ? 11.656 26.5 4.762 1 97.38 49 THR B N 1
ATOM 1851 C CA . THR B 1 49 ? 12.367 25.75 3.729 1 97.38 49 THR B CA 1
ATOM 1852 C C . THR B 1 49 ? 11.883 24.312 3.684 1 97.38 49 THR B C 1
ATOM 1854 O O . THR B 1 49 ? 11.648 23.766 2.605 1 97.38 49 THR B O 1
ATOM 1857 N N . VAL B 1 50 ? 11.742 23.719 4.855 1 98.06 50 VAL B N 1
ATOM 1858 C CA . VAL B 1 50 ? 11.242 22.359 4.938 1 98.06 50 VAL B CA 1
ATOM 1859 C C . VAL B 1 50 ? 9.836 22.281 4.348 1 98.06 50 VAL B C 1
ATOM 1861 O O . VAL B 1 50 ? 9.531 21.391 3.547 1 98.06 50 VAL B O 1
ATOM 1864 N N . SER B 1 51 ? 9.016 23.234 4.723 1 97.62 51 SER B N 1
ATOM 1865 C CA . SER B 1 51 ? 7.648 23.281 4.23 1 97.62 51 SER B CA 1
ATOM 1866 C C . SER B 1 51 ? 7.613 23.406 2.709 1 97.62 51 SER B C 1
ATOM 1868 O O . SER B 1 51 ? 6.828 22.719 2.043 1 97.62 51 SER B O 1
ATOM 1870 N N . GLU B 1 52 ? 8.43 24.219 2.164 1 97.44 52 GLU B N 1
ATOM 1871 C CA . GLU B 1 52 ? 8.5 24.422 0.72 1 97.44 52 GLU B CA 1
ATOM 1872 C C . GLU B 1 52 ? 8.977 23.156 0.007 1 97.44 52 GLU B C 1
ATOM 1874 O O . GLU B 1 52 ? 8.484 22.828 -1.075 1 97.44 52 GLU B O 1
ATOM 1879 N N . SER B 1 53 ? 9.93 22.516 0.619 1 96.81 53 SER B N 1
ATOM 1880 C CA . SER B 1 53 ? 10.422 21.266 0.039 1 96.81 53 SER B CA 1
ATOM 1881 C C . SER B 1 53 ? 9.336 20.203 -0.001 1 96.81 53 SER B C 1
ATOM 1883 O O . SER B 1 53 ? 9.164 19.516 -1.014 1 96.81 53 SER B O 1
ATOM 1885 N N . ILE B 1 54 ? 8.625 20.078 1.097 1 97.38 54 ILE B N 1
ATOM 1886 C CA . ILE B 1 54 ? 7.543 19.094 1.166 1 97.38 54 ILE B CA 1
ATOM 1887 C C . ILE B 1 54 ? 6.484 19.422 0.117 1 97.38 54 ILE B C 1
ATOM 1889 O O . ILE B 1 54 ? 6.035 18.547 -0.618 1 97.38 54 ILE B O 1
ATOM 1893 N N . ARG B 1 55 ? 6.086 20.672 0.103 1 96.88 55 ARG B N 1
ATOM 1894 C CA . ARG B 1 55 ? 5.09 21.109 -0.871 1 96.88 55 ARG B CA 1
ATOM 1895 C C . ARG B 1 55 ? 5.566 20.844 -2.295 1 96.88 55 ARG B C 1
ATOM 1897 O O . ARG B 1 55 ? 4.812 20.328 -3.121 1 96.88 55 ARG B O 1
ATOM 1904 N N . GLY B 1 56 ? 6.77 21.203 -2.611 1 97.06 56 GLY B N 1
ATOM 1905 C CA . GLY B 1 56 ? 7.336 20.969 -3.93 1 97.06 56 GLY B CA 1
ATOM 1906 C C . GLY B 1 56 ? 7.355 19.5 -4.312 1 97.06 56 GLY B C 1
ATOM 1907 O O . GLY B 1 56 ? 6.957 19.125 -5.422 1 97.06 56 GLY B O 1
ATOM 1908 N N . MET B 1 57 ? 7.785 18.641 -3.396 1 97.12 57 MET B N 1
ATOM 1909 C CA . MET B 1 57 ? 7.844 17.203 -3.652 1 97.12 57 MET B CA 1
ATOM 1910 C C . MET B 1 57 ? 6.445 16.625 -3.863 1 97.12 57 MET B C 1
ATOM 1912 O O . MET B 1 57 ? 6.238 15.781 -4.734 1 97.12 57 MET B O 1
ATOM 1916 N N . ARG B 1 58 ? 5.547 17.094 -3.09 1 96.19 58 ARG B N 1
ATOM 1917 C CA . ARG B 1 58 ? 4.16 16.656 -3.24 1 96.19 58 ARG B CA 1
ATOM 1918 C C . ARG B 1 58 ? 3.604 17.062 -4.602 1 96.19 58 ARG B C 1
ATOM 1920 O O . ARG B 1 58 ? 3.014 16.25 -5.305 1 96.19 58 ARG B O 1
ATOM 1927 N N . GLU B 1 59 ? 3.777 18.312 -4.992 1 95.81 59 GLU B N 1
ATOM 1928 C CA . GLU B 1 59 ? 3.258 18.844 -6.246 1 95.81 59 GLU B CA 1
ATOM 1929 C C . GLU B 1 59 ? 3.881 18.141 -7.449 1 95.81 59 GLU B C 1
ATOM 1931 O O . GLU B 1 59 ? 3.215 17.922 -8.461 1 95.81 59 GLU B O 1
ATOM 1936 N N . GLU B 1 60 ? 5.113 17.766 -7.32 1 96.31 60 GLU B N 1
ATOM 1937 C CA . GLU B 1 60 ? 5.824 17.109 -8.414 1 96.31 60 GLU B CA 1
ATOM 1938 C C . GLU B 1 60 ? 5.508 15.609 -8.461 1 96.31 60 GLU B C 1
ATOM 1940 O O . GLU B 1 60 ? 5.922 14.914 -9.383 1 96.31 60 GLU B O 1
ATOM 1945 N N . GLY B 1 61 ? 4.883 15.102 -7.383 1 96.44 61 GLY B N 1
ATOM 1946 C CA . GLY B 1 61 ? 4.484 13.703 -7.371 1 96.44 61 GLY B CA 1
ATOM 1947 C C . GLY B 1 61 ? 5.578 12.773 -6.867 1 96.44 61 GLY B C 1
ATOM 1948 O O . GLY B 1 61 ? 5.613 11.594 -7.23 1 96.44 61 GLY B O 1
ATOM 1949 N N . VAL B 1 62 ? 6.508 13.32 -6.117 1 96.25 62 VAL B N 1
ATOM 1950 C CA . VAL B 1 62 ? 7.598 12.531 -5.551 1 96.25 62 VAL B CA 1
ATOM 1951 C C . VAL B 1 62 ? 7.039 11.516 -4.559 1 96.25 62 VAL B C 1
ATOM 1953 O O . VAL B 1 62 ? 7.551 10.398 -4.453 1 96.25 62 VAL B O 1
ATOM 1956 N N . PHE B 1 63 ? 6.023 11.961 -3.885 1 96.38 63 PHE B N 1
ATOM 1957 C CA . PHE B 1 63 ? 5.324 11.109 -2.93 1 96.38 63 PHE B CA 1
ATOM 1958 C C . PHE B 1 63 ? 3.857 11.508 -2.822 1 96.38 63 PHE B C 1
ATOM 1960 O O . PHE B 1 63 ? 3.441 12.523 -3.381 1 96.38 63 PHE B O 1
ATOM 1967 N N . ARG B 1 64 ? 3.121 10.664 -2.162 1 95.38 64 ARG B N 1
ATOM 1968 C CA . ARG B 1 64 ? 1.749 10.984 -1.785 1 95.38 64 ARG B CA 1
ATOM 1969 C C . ARG B 1 64 ? 1.451 10.531 -0.362 1 95.38 64 ARG B C 1
ATOM 1971 O O . ARG B 1 64 ? 2.096 9.609 0.148 1 95.38 64 ARG B O 1
ATOM 1978 N N . GLU B 1 65 ? 0.569 11.188 0.198 1 95.12 65 GLU B N 1
ATOM 1979 C CA . GLU B 1 65 ? 0.024 10.75 1.479 1 95.12 65 GLU B CA 1
ATOM 1980 C C . GLU B 1 65 ? -1.214 9.883 1.283 1 95.12 65 GLU B C 1
ATOM 1982 O O . GLU B 1 65 ? -2.002 10.109 0.363 1 95.12 65 GLU B O 1
ATOM 1987 N N . ALA B 1 66 ? -1.328 8.938 2.105 1 95.12 66 ALA B N 1
ATOM 1988 C CA . ALA B 1 66 ? -2.465 8.023 1.979 1 95.12 66 ALA B CA 1
ATOM 1989 C C . ALA B 1 66 ? -3.062 7.703 3.346 1 95.12 66 ALA B C 1
ATOM 1991 O O . ALA B 1 66 ? -2.373 7.781 4.367 1 95.12 66 ALA B O 1
ATOM 1992 N N . VAL B 1 67 ? -4.352 7.422 3.299 1 95.19 67 VAL B N 1
ATOM 1993 C CA . VAL B 1 67 ? -5.059 6.84 4.438 1 95.19 67 VAL B CA 1
ATOM 1994 C C . VAL B 1 67 ? -5.262 5.344 4.211 1 95.19 67 VAL B C 1
ATOM 1996 O O . VAL B 1 67 ? -5.922 4.941 3.248 1 95.19 67 VAL B O 1
ATOM 1999 N N . ILE B 1 68 ? -4.695 4.57 5.055 1 93.88 68 ILE B N 1
ATOM 2000 C CA . ILE B 1 68 ? -4.75 3.121 4.918 1 93.88 68 ILE B CA 1
ATOM 2001 C C . ILE B 1 68 ? -5.586 2.525 6.051 1 93.88 68 ILE B C 1
ATOM 2003 O O . ILE B 1 68 ? -5.203 2.609 7.219 1 93.88 68 ILE B O 1
ATOM 2007 N N . PRO B 1 69 ? -6.66 1.913 5.676 1 94.31 69 PRO B N 1
ATOM 2008 C CA . PRO B 1 69 ? -7.441 1.26 6.73 1 94.31 69 PRO B CA 1
ATOM 2009 C C . PRO B 1 69 ? -6.715 0.062 7.344 1 94.31 69 PRO B C 1
ATOM 2011 O O . PRO B 1 69 ? -5.859 -0.544 6.695 1 94.31 69 PRO B O 1
ATOM 2014 N N . ASN B 1 70 ? -7.078 -0.217 8.57 1 95.5 70 ASN B N 1
ATOM 2015 C CA . ASN B 1 70 ? -6.535 -1.413 9.211 1 95.5 70 ASN B CA 1
ATOM 2016 C C . ASN B 1 70 ? -6.84 -2.668 8.391 1 95.5 70 ASN B C 1
ATOM 2018 O O . ASN B 1 70 ? -7.992 -2.922 8.039 1 95.5 70 ASN B O 1
ATOM 2022 N N . GLU B 1 71 ? -5.801 -3.408 8.102 1 94 71 GLU B N 1
ATOM 2023 C CA . GLU B 1 71 ? -5.906 -4.555 7.207 1 94 71 GLU B CA 1
ATOM 2024 C C . GLU B 1 71 ? -6.832 -5.621 7.781 1 94 71 GLU B C 1
ATOM 2026 O O . GLU B 1 71 ? -7.43 -6.402 7.039 1 94 71 GLU B O 1
ATOM 2031 N N . GLU B 1 72 ? -7.066 -5.605 9.086 1 94.38 72 GLU B N 1
ATOM 2032 C CA . GLU B 1 72 ? -7.859 -6.641 9.75 1 94.38 72 GLU B CA 1
ATOM 2033 C C . GLU B 1 72 ? -9.344 -6.48 9.438 1 94.38 72 GLU B C 1
ATOM 2035 O O . GLU B 1 72 ? -10.141 -7.383 9.711 1 94.38 72 GLU B O 1
ATOM 2040 N N . TYR B 1 73 ? -9.719 -5.379 8.844 1 94.38 73 TYR B N 1
ATOM 2041 C CA . TYR B 1 73 ? -11.109 -5.152 8.477 1 94.38 73 TYR B CA 1
ATOM 2042 C C . TYR B 1 73 ? -11.445 -5.816 7.148 1 94.38 73 TYR B C 1
ATOM 2044 O O . TYR B 1 73 ? -12.609 -5.887 6.758 1 94.38 73 TYR B O 1
ATOM 2052 N N . PHE B 1 74 ? -10.438 -6.312 6.488 1 95.44 74 PHE B N 1
ATOM 2053 C CA . PHE B 1 74 ? -10.664 -6.734 5.109 1 95.44 74 PHE B CA 1
ATOM 2054 C C . PHE B 1 74 ? -10.188 -8.164 4.895 1 95.44 74 PHE B C 1
ATOM 2056 O O . PHE B 1 74 ? -9.344 -8.656 5.645 1 95.44 74 PHE B O 1
ATOM 2063 N N . HIS B 1 75 ? -10.766 -8.758 3.934 1 95.69 75 HIS B N 1
ATOM 2064 C CA . HIS B 1 75 ? -10.32 -10.016 3.352 1 95.69 75 HIS B CA 1
ATOM 2065 C C . HIS B 1 75 ? -9.477 -9.781 2.104 1 95.69 75 HIS B C 1
ATOM 2067 O O . HIS B 1 75 ? -9.977 -9.289 1.093 1 95.69 75 HIS B O 1
ATOM 2073 N N . PHE B 1 76 ? -8.203 -10.195 2.18 1 96.94 76 PHE B N 1
ATOM 2074 C CA . PHE B 1 76 ? -7.293 -9.969 1.063 1 96.94 76 PHE B CA 1
ATOM 2075 C C . PHE B 1 76 ? -7.258 -11.18 0.137 1 96.94 76 PHE B C 1
ATOM 2077 O O . PHE B 1 76 ? -7.449 -12.312 0.58 1 96.94 76 PHE B O 1
ATOM 2084 N N . ALA B 1 77 ? -6.945 -10.883 -1.093 1 97 77 ALA B N 1
ATOM 2085 C CA . ALA B 1 77 ? -6.773 -11.93 -2.092 1 97 77 ALA B CA 1
ATOM 2086 C C . ALA B 1 77 ? -5.734 -11.531 -3.135 1 97 77 ALA B C 1
ATOM 2088 O O . ALA B 1 77 ? -5.598 -10.352 -3.465 1 97 77 ALA B O 1
ATOM 2089 N N . LEU B 1 78 ? -4.98 -12.477 -3.594 1 97.06 78 LEU B N 1
ATOM 2090 C CA . LEU B 1 78 ? -4.125 -12.328 -4.766 1 97.06 78 LEU B CA 1
ATOM 2091 C C . LEU B 1 78 ? -4.727 -13.031 -5.977 1 97.06 78 LEU B C 1
ATOM 2093 O O . LEU B 1 78 ? -4.953 -14.242 -5.941 1 97.06 78 LEU B O 1
ATOM 2097 N N . PHE B 1 79 ? -5 -12.297 -7.027 1 96.69 79 PHE B N 1
ATOM 2098 C CA . PHE B 1 79 ? -5.492 -12.836 -8.281 1 96.69 79 PHE B CA 1
ATOM 2099 C C . PHE B 1 79 ? -4.402 -12.82 -9.352 1 96.69 79 PHE B C 1
ATOM 2101 O O . PHE B 1 79 ? -3.723 -11.812 -9.531 1 96.69 79 PHE B O 1
ATOM 2108 N N . GLU B 1 80 ? -4.246 -13.891 -9.977 1 96.06 80 GLU B N 1
ATOM 2109 C CA . GLU B 1 80 ? -3.361 -14 -11.133 1 96.06 80 GLU B CA 1
ATOM 2110 C C . GLU B 1 80 ? -4.137 -14.391 -12.391 1 96.06 80 GLU B C 1
ATOM 2112 O O . GLU B 1 80 ? -4.816 -15.414 -12.406 1 96.06 80 GLU B O 1
ATOM 2117 N N . PHE B 1 81 ? -3.973 -13.539 -13.414 1 92.75 81 PHE B N 1
ATOM 2118 C CA . PHE B 1 81 ? -4.758 -13.711 -14.633 1 92.75 81 PHE B CA 1
ATOM 2119 C C . PHE B 1 81 ? -3.855 -14.062 -15.805 1 92.75 81 PHE B C 1
ATOM 2121 O O . PHE B 1 81 ? -2.783 -13.484 -15.977 1 92.75 81 PHE B O 1
ATOM 2128 N N . LYS B 1 82 ? -4.324 -15.016 -16.516 1 90.38 82 LYS B N 1
ATOM 2129 C CA . LYS B 1 82 ? -3.764 -15.32 -17.828 1 90.38 82 LYS B CA 1
ATOM 2130 C C . LYS B 1 82 ? -4.762 -15 -18.938 1 90.38 82 LYS B C 1
ATOM 2132 O O . LYS B 1 82 ? -5.832 -15.617 -19.016 1 90.38 82 LYS B O 1
ATOM 2137 N N . PHE B 1 83 ? -4.43 -13.93 -19.75 1 83 83 PHE B N 1
ATOM 2138 C CA . PHE B 1 83 ? -5.328 -13.57 -20.844 1 83 83 PHE B CA 1
ATOM 2139 C C . PHE B 1 83 ? -4.891 -14.234 -22.141 1 83 83 PHE B C 1
ATOM 2141 O O . PHE B 1 83 ? -3.699 -14.469 -22.359 1 83 83 PHE B O 1
ATOM 2148 N N . ASN B 1 84 ? -5.902 -14.531 -22.922 1 74.56 84 ASN B N 1
ATOM 2149 C CA . ASN B 1 84 ? -5.695 -15.133 -24.234 1 74.56 84 ASN B CA 1
ATOM 2150 C C . ASN B 1 84 ? -5.23 -14.094 -25.25 1 74.56 84 ASN B C 1
ATOM 2152 O O . ASN B 1 84 ? -5.926 -13.109 -25.5 1 74.56 84 ASN B O 1
ATOM 2156 N N . PRO B 1 85 ? -4.031 -14.227 -25.703 1 64.25 85 PRO B N 1
ATOM 2157 C CA . PRO B 1 85 ? -3.506 -13.258 -26.672 1 64.25 85 PRO B CA 1
ATOM 2158 C C . PRO B 1 85 ? -4.371 -13.141 -27.922 1 64.25 85 PRO B C 1
ATOM 2160 O O . PRO B 1 85 ? -4.344 -12.117 -28.609 1 64.25 85 PRO B O 1
ATOM 2163 N N . GLU B 1 86 ? -4.977 -14.211 -28.281 1 63 86 GLU B N 1
ATOM 2164 C CA . GLU B 1 86 ? -5.648 -14.18 -29.578 1 63 86 GLU B CA 1
ATOM 2165 C C . GLU B 1 86 ? -6.672 -13.047 -29.625 1 63 86 GLU B C 1
ATOM 2167 O O . GLU B 1 86 ? -6.918 -12.484 -30.703 1 63 86 GLU B O 1
ATOM 2172 N N . ASN B 1 87 ? -7.309 -12.852 -28.531 1 57.62 87 ASN B N 1
ATOM 2173 C CA . ASN B 1 87 ? -8.359 -11.836 -28.594 1 57.62 87 ASN B CA 1
ATOM 2174 C C . ASN B 1 87 ? -7.906 -10.531 -27.938 1 57.62 87 ASN B C 1
ATOM 2176 O O . ASN B 1 87 ? -8.727 -9.781 -27.406 1 57.62 87 ASN B O 1
ATOM 2180 N N . PHE B 1 88 ? -6.629 -10.406 -27.891 1 59.88 88 PHE B N 1
ATOM 2181 C CA . PHE B 1 88 ? -6.051 -9.328 -27.094 1 59.88 88 PHE B CA 1
ATOM 2182 C C . PHE B 1 88 ? -6.535 -7.969 -27.594 1 59.88 88 PHE B C 1
ATOM 2184 O O . PHE B 1 88 ? -6.852 -7.086 -26.797 1 59.88 88 PHE B O 1
ATOM 2191 N N . ASP B 1 89 ? -6.695 -7.996 -28.922 1 62.72 89 ASP B N 1
ATOM 2192 C CA . ASP B 1 89 ? -7.062 -6.688 -29.453 1 62.72 89 ASP B CA 1
ATOM 2193 C C . ASP B 1 89 ? -8.469 -6.289 -29.016 1 62.72 89 ASP B C 1
ATOM 2195 O O . ASP B 1 89 ? -8.734 -5.113 -28.75 1 62.72 89 ASP B O 1
ATOM 2199 N N . ASP B 1 90 ? -9.242 -7.473 -28.891 1 63.56 90 ASP B N 1
ATOM 2200 C CA . ASP B 1 90 ? -10.641 -7.152 -28.609 1 63.56 90 ASP B CA 1
ATOM 2201 C C . ASP B 1 90 ? -11 -7.445 -27.156 1 63.56 90 ASP B C 1
ATOM 2203 O O . ASP B 1 90 ? -10.844 -8.578 -26.688 1 63.56 90 ASP B O 1
ATOM 2207 N N . GLY B 1 91 ? -11.016 -6.391 -26.234 1 77.38 91 GLY B N 1
ATOM 2208 C CA . GLY B 1 91 ? -11.688 -6.52 -24.953 1 77.38 91 GLY B CA 1
ATOM 2209 C C . GLY B 1 91 ? -10.734 -6.512 -23.781 1 77.38 91 GLY B C 1
ATOM 2210 O O . GLY B 1 91 ? -11.156 -6.344 -22.625 1 77.38 91 GLY B O 1
ATOM 2211 N N . TRP B 1 92 ? -9.453 -6.836 -24.125 1 82.06 92 TRP B N 1
ATOM 2212 C CA . TRP B 1 92 ? -8.531 -6.926 -23 1 82.06 92 TRP B CA 1
ATOM 2213 C C . TRP B 1 92 ? -8.484 -5.605 -22.234 1 82.06 92 TRP B C 1
ATOM 2215 O O . TRP B 1 92 ? -8.352 -5.598 -21 1 82.06 92 TRP B O 1
ATOM 2225 N N . ARG B 1 93 ? -8.578 -4.637 -23 1 86.81 93 ARG B N 1
ATOM 2226 C CA . ARG B 1 93 ? -8.539 -3.324 -22.359 1 86.81 93 ARG B CA 1
ATOM 2227 C C . ARG B 1 93 ? -9.688 -3.16 -21.375 1 86.81 93 ARG B C 1
ATOM 2229 O O . ARG B 1 93 ? -9.492 -2.633 -20.281 1 86.81 93 ARG B O 1
ATOM 2236 N N . ASP B 1 94 ? -10.812 -3.617 -21.781 1 90.25 94 ASP B N 1
ATOM 2237 C CA . ASP B 1 94 ? -11.969 -3.518 -20.891 1 90.25 94 ASP B CA 1
ATOM 2238 C C . ASP B 1 94 ? -11.773 -4.352 -19.625 1 90.25 94 ASP B C 1
ATOM 2240 O O . ASP B 1 94 ? -12.148 -3.928 -18.531 1 90.25 94 ASP B O 1
ATOM 2244 N N . ALA B 1 95 ? -11.258 -5.535 -19.797 1 91.31 95 ALA B N 1
ATOM 2245 C CA . ALA B 1 95 ? -10.992 -6.402 -18.656 1 91.31 95 ALA B CA 1
ATOM 2246 C C . ALA B 1 95 ? -9.953 -5.781 -17.719 1 91.31 95 ALA B C 1
ATOM 2248 O O . ALA B 1 95 ? -10.133 -5.773 -16.5 1 91.31 95 ALA B O 1
ATOM 2249 N N . MET B 1 96 ? -8.969 -5.246 -18.297 1 91.31 96 MET B N 1
ATOM 2250 C CA . MET B 1 96 ? -7.914 -4.59 -17.531 1 91.31 96 MET B CA 1
ATOM 2251 C C . MET B 1 96 ? -8.469 -3.402 -16.75 1 91.31 96 MET B C 1
ATOM 2253 O O . MET B 1 96 ? -8.148 -3.223 -15.578 1 91.31 96 MET B O 1
ATOM 2257 N N . GLU B 1 97 ? -9.289 -2.625 -17.391 1 94.56 97 GLU B N 1
ATOM 2258 C CA . GLU B 1 97 ? -9.883 -1.454 -16.75 1 94.56 97 GLU B CA 1
ATOM 2259 C C . GLU B 1 97 ? -10.836 -1.86 -15.625 1 94.56 97 GLU B C 1
ATOM 2261 O O . GLU B 1 97 ? -10.906 -1.193 -14.594 1 94.56 97 GLU B O 1
ATOM 2266 N N . PHE B 1 98 ? -11.57 -2.951 -15.898 1 95.88 98 PHE B N 1
ATOM 2267 C CA . PHE B 1 98 ? -12.484 -3.467 -14.891 1 95.88 98 PHE B CA 1
ATOM 2268 C C . PHE B 1 98 ? -11.742 -3.791 -13.602 1 95.88 98 PHE B C 1
ATOM 2270 O O . PHE B 1 98 ? -12.188 -3.422 -12.508 1 95.88 98 PHE B O 1
ATOM 2277 N N . ILE B 1 99 ? -10.562 -4.441 -13.734 1 96.5 99 ILE B N 1
ATOM 2278 C CA . ILE B 1 99 ? -9.758 -4.816 -12.578 1 96.5 99 ILE B CA 1
ATOM 2279 C C . ILE B 1 99 ? -9.117 -3.572 -11.977 1 96.5 99 ILE B C 1
ATOM 2281 O O . ILE B 1 99 ? -9.211 -3.338 -10.766 1 96.5 99 ILE B O 1
ATOM 2285 N N . ARG B 1 100 ? -8.523 -2.748 -12.789 1 97.44 100 ARG B N 1
ATOM 2286 C CA . ARG B 1 100 ? -7.781 -1.567 -12.359 1 97.44 100 ARG B CA 1
ATOM 2287 C C . ARG B 1 100 ? -8.68 -0.604 -11.594 1 97.44 100 ARG B C 1
ATOM 2289 O O . ARG B 1 100 ? -8.281 -0.059 -10.562 1 97.44 100 ARG B O 1
ATOM 2296 N N . ASP B 1 101 ? -9.906 -0.443 -12.07 1 97.56 101 ASP B N 1
ATOM 2297 C CA . ASP B 1 101 ? -10.766 0.621 -11.562 1 97.56 101 ASP B CA 1
ATOM 2298 C C . ASP B 1 101 ? -11.656 0.116 -10.43 1 97.56 101 ASP B C 1
ATOM 2300 O O . ASP B 1 101 ? -12.375 0.896 -9.805 1 97.56 101 ASP B O 1
ATOM 2304 N N . SER B 1 102 ? -11.617 -1.174 -10.211 1 97.81 102 SER B N 1
ATOM 2305 C CA . SER B 1 102 ? -12.367 -1.703 -9.078 1 97.81 102 SER B CA 1
ATOM 2306 C C . SER B 1 102 ? -11.883 -1.097 -7.762 1 97.81 102 SER B C 1
ATOM 2308 O O . SER B 1 102 ? -10.68 -1.017 -7.516 1 97.81 102 SER B O 1
ATOM 2310 N N . PRO B 1 103 ? -12.82 -0.688 -6.883 1 97.12 103 PRO B N 1
ATOM 2311 C CA . PRO B 1 103 ? -12.406 -0.19 -5.566 1 97.12 103 PRO B CA 1
ATOM 2312 C C . PRO B 1 103 ? -11.711 -1.254 -4.723 1 97.12 103 PRO B C 1
ATOM 2314 O O . PRO B 1 103 ? -11 -0.923 -3.773 1 97.12 103 PRO B O 1
ATOM 2317 N N . ASN B 1 104 ? -11.883 -2.451 -5.105 1 97.81 104 ASN B N 1
ATOM 2318 C CA . ASN B 1 104 ? -11.289 -3.551 -4.352 1 97.81 104 ASN B CA 1
ATOM 2319 C C . ASN B 1 104 ? -9.805 -3.723 -4.68 1 97.81 104 ASN B C 1
ATOM 2321 O O . ASN B 1 104 ? -9.078 -4.398 -3.949 1 97.81 104 ASN B O 1
ATOM 2325 N N . THR B 1 105 ? -9.406 -3.162 -5.781 1 98.25 105 THR B N 1
ATOM 2326 C CA . THR B 1 105 ? -8.031 -3.346 -6.238 1 98.25 105 THR B CA 1
ATOM 2327 C C . THR B 1 105 ? -7.082 -2.426 -5.473 1 98.25 105 THR B C 1
ATOM 2329 O O . THR B 1 105 ? -7.234 -1.203 -5.508 1 98.25 105 THR B O 1
ATOM 2332 N N . LEU B 1 106 ? -6.121 -3.027 -4.832 1 96.56 106 LEU B N 1
ATOM 2333 C CA . LEU B 1 106 ? -5.086 -2.281 -4.129 1 96.56 106 LEU B CA 1
ATOM 2334 C C . LEU B 1 106 ? -3.832 -2.145 -4.988 1 96.56 106 LEU B C 1
ATOM 2336 O O . LEU B 1 106 ? -3.271 -1.053 -5.105 1 96.56 106 LEU B O 1
ATOM 2340 N N . PHE B 1 107 ? -3.377 -3.213 -5.473 1 97 107 PHE B N 1
ATOM 2341 C CA . PHE B 1 107 ? -2.178 -3.305 -6.297 1 97 107 PHE B CA 1
ATOM 2342 C C . PHE B 1 107 ? -2.445 -4.121 -7.555 1 97 107 PHE B C 1
ATOM 2344 O O . PHE B 1 107 ? -2.961 -5.238 -7.477 1 97 107 PHE B O 1
ATOM 2351 N N . TYR B 1 108 ? -2.217 -3.537 -8.727 1 97.88 108 TYR B N 1
ATOM 2352 C CA . TYR B 1 108 ? -2.398 -4.176 -10.023 1 97.88 108 TYR B CA 1
ATOM 2353 C C . TYR B 1 108 ? -1.158 -4.004 -10.898 1 97.88 108 TYR B C 1
ATOM 2355 O O . TYR B 1 108 ? -0.684 -2.885 -11.102 1 97.88 108 TYR B O 1
ATOM 2363 N N . PHE B 1 109 ? -0.612 -5.176 -11.367 1 97.19 109 PHE B N 1
ATOM 2364 C CA . PHE B 1 109 ? 0.662 -5.066 -12.062 1 97.19 109 PHE B CA 1
ATOM 2365 C C . PHE B 1 109 ? 0.833 -6.207 -13.062 1 97.19 109 PHE B C 1
ATOM 2367 O O . PHE B 1 109 ? 0.156 -7.23 -12.961 1 97.19 109 PHE B O 1
ATOM 2374 N N . LEU B 1 110 ? 1.641 -5.91 -14.031 1 95.19 110 LEU B N 1
ATOM 2375 C CA . LEU B 1 110 ? 2.1 -6.918 -14.977 1 95.19 110 LEU B CA 1
ATOM 2376 C C . LEU B 1 110 ? 3.408 -7.547 -14.508 1 95.19 110 LEU B C 1
ATOM 2378 O O . LEU B 1 110 ? 4.273 -6.855 -13.969 1 95.19 110 LEU B O 1
ATOM 2382 N N . SER B 1 111 ? 3.5 -8.812 -14.688 1 95.19 111 SER B N 1
ATOM 2383 C CA . SER B 1 111 ? 4.742 -9.508 -14.367 1 95.19 111 SER B CA 1
ATOM 2384 C C . SER B 1 111 ? 5.113 -10.516 -15.453 1 95.19 111 SER B C 1
ATOM 2386 O O . SER B 1 111 ? 4.301 -10.812 -16.328 1 95.19 111 SER B O 1
ATOM 2388 N N . ASP B 1 112 ? 6.34 -10.898 -15.391 1 92.75 112 ASP B N 1
ATOM 2389 C CA . ASP B 1 112 ? 6.75 -11.984 -16.281 1 92.75 112 ASP B CA 1
ATOM 2390 C C . ASP B 1 112 ? 6.168 -13.32 -15.82 1 92.75 112 ASP B C 1
ATOM 2392 O O . ASP B 1 112 ? 5.598 -13.414 -14.734 1 92.75 112 ASP B O 1
ATOM 2396 N N . GLY B 1 113 ? 6.156 -14.273 -16.75 1 87.75 113 GLY B N 1
ATOM 2397 C CA . GLY B 1 113 ? 5.688 -15.602 -16.406 1 87.75 113 GLY B CA 1
ATOM 2398 C C . GLY B 1 113 ? 4.363 -15.961 -17.047 1 87.75 113 GLY B C 1
ATOM 2399 O O . GLY B 1 113 ? 3.881 -15.242 -17.922 1 87.75 113 GLY B O 1
ATOM 2400 N N . GLU B 1 114 ? 3.832 -17.062 -16.531 1 84.56 114 GLU B N 1
ATOM 2401 C CA . GLU B 1 114 ? 2.627 -17.656 -17.109 1 84.56 114 GLU B CA 1
ATOM 2402 C C . GLU B 1 114 ? 1.407 -16.781 -16.859 1 84.56 114 GLU B C 1
ATOM 2404 O O . GLU B 1 114 ? 0.583 -16.578 -17.75 1 84.56 114 GLU B O 1
ATOM 2409 N N . TYR B 1 115 ? 1.278 -16.281 -15.664 1 89.81 115 TYR B N 1
ATOM 2410 C CA . TYR B 1 115 ? 0.213 -15.359 -15.297 1 89.81 115 TYR B CA 1
ATOM 2411 C C . TYR B 1 115 ? 0.721 -13.922 -15.289 1 89.81 115 TYR B C 1
ATOM 2413 O O . TYR B 1 115 ? 1.252 -13.453 -14.281 1 89.81 115 TYR B O 1
ATOM 2421 N N . GLN B 1 116 ? 0.433 -13.242 -16.328 1 90.81 116 GLN B N 1
ATOM 2422 C CA . GLN B 1 116 ? 1.097 -11.961 -16.547 1 90.81 116 GLN B CA 1
ATOM 2423 C C . GLN B 1 116 ? 0.428 -10.852 -15.734 1 90.81 116 GLN B C 1
ATOM 2425 O O . GLN B 1 116 ? 1.074 -9.867 -15.375 1 90.81 116 GLN B O 1
ATOM 2430 N N . TRP B 1 117 ? -0.896 -11.031 -15.539 1 93.69 117 TRP B N 1
ATOM 2431 C CA . TRP B 1 117 ? -1.607 -9.992 -14.805 1 93.69 117 TRP B CA 1
ATOM 2432 C C . TRP B 1 117 ? -1.885 -10.43 -13.367 1 93.69 117 TRP B C 1
ATOM 2434 O O . TRP B 1 117 ? -2.393 -11.523 -13.133 1 93.69 117 TRP B O 1
ATOM 2444 N N . LYS B 1 118 ? -1.542 -9.547 -12.461 1 97.06 118 LYS B N 1
ATOM 2445 C CA . LYS B 1 118 ? -1.73 -9.867 -11.055 1 97.06 118 LYS B CA 1
ATOM 2446 C C . LYS B 1 118 ? -2.328 -8.688 -10.289 1 97.06 118 LYS B C 1
ATOM 2448 O O . LYS B 1 118 ? -2.018 -7.531 -10.586 1 97.06 118 LYS B O 1
ATOM 2453 N N . SER B 1 119 ? -3.141 -9.047 -9.305 1 97.75 119 SER B N 1
ATOM 2454 C CA . SER B 1 119 ? -3.75 -7.992 -8.5 1 97.75 119 SER B CA 1
ATOM 2455 C C . SER B 1 119 ? -3.928 -8.438 -7.055 1 97.75 119 SER B C 1
ATOM 2457 O O . SER B 1 119 ? -4.406 -9.539 -6.793 1 97.75 119 SER B O 1
ATOM 2459 N N . VAL B 1 120 ? -3.43 -7.605 -6.148 1 97.06 120 VAL B N 1
ATOM 2460 C CA . VAL B 1 120 ? -3.795 -7.727 -4.742 1 97.06 120 VAL B CA 1
ATOM 2461 C C . VAL B 1 120 ? -5.078 -6.945 -4.477 1 97.06 120 VAL B C 1
ATOM 2463 O O . VAL B 1 120 ? -5.156 -5.746 -4.758 1 97.06 120 VAL B O 1
ATOM 2466 N N . MET B 1 121 ? -6.074 -7.598 -3.91 1 98 121 MET B N 1
ATOM 2467 C CA . MET B 1 121 ? -7.383 -6.973 -3.736 1 98 121 MET B CA 1
ATOM 2468 C C . MET B 1 121 ? -7.875 -7.125 -2.301 1 98 121 MET B C 1
ATOM 2470 O O . MET B 1 121 ? -7.441 -8.031 -1.586 1 98 121 MET B O 1
ATOM 2474 N N . MET B 1 122 ? -8.75 -6.223 -1.891 1 96.81 122 MET B N 1
ATOM 2475 C CA . MET B 1 122 ? -9.344 -6.184 -0.555 1 96.81 122 MET B CA 1
ATOM 2476 C C . MET B 1 122 ? -10.867 -6.258 -0.631 1 96.81 122 MET B C 1
ATOM 2478 O O . MET B 1 122 ? -11.492 -5.512 -1.384 1 96.81 122 MET B O 1
ATOM 2482 N N . PHE B 1 123 ? -11.438 -7.125 0.211 1 97.12 123 PHE B N 1
ATOM 2483 C CA . PHE B 1 123 ? -12.883 -7.301 0.282 1 97.12 123 PHE B CA 1
ATOM 2484 C C . PHE B 1 123 ? -13.367 -7.273 1.729 1 97.12 123 PHE B C 1
ATOM 2486 O O . PHE B 1 123 ? -12.586 -7.52 2.65 1 97.12 123 PHE B O 1
ATOM 2493 N N . SER B 1 124 ? -14.688 -6.996 1.879 1 94.81 124 SER B N 1
ATOM 2494 C CA . SER B 1 124 ? -15.258 -7.02 3.225 1 94.81 124 SER B CA 1
ATOM 2495 C C . SER B 1 124 ? -15.281 -8.43 3.791 1 94.81 124 SER B C 1
ATOM 2497 O O . SER B 1 124 ? -15.094 -8.625 4.996 1 94.81 124 SER B O 1
ATOM 2499 N N . ASP B 1 125 ? -15.555 -9.414 2.943 1 94.38 125 ASP B N 1
ATOM 2500 C CA . ASP B 1 125 ? -15.602 -10.82 3.32 1 94.38 125 ASP B CA 1
ATOM 2501 C C . ASP B 1 125 ? -15.469 -11.727 2.094 1 94.38 125 ASP B C 1
ATOM 2503 O O . ASP B 1 125 ? -15.32 -11.234 0.972 1 94.38 125 ASP B O 1
ATOM 2507 N N . ARG B 1 126 ? -15.555 -13.008 2.338 1 94.62 126 ARG B N 1
ATOM 2508 C CA . ARG B 1 126 ? -15.367 -14 1.283 1 94.62 126 ARG B CA 1
ATOM 2509 C C . ARG B 1 126 ? -16.5 -13.945 0.272 1 94.62 126 ARG B C 1
ATOM 2511 O O . ARG B 1 126 ? -16.297 -14.172 -0.921 1 94.62 126 ARG B O 1
ATOM 2518 N N . GLU B 1 127 ? -17.641 -13.664 0.773 1 96.31 127 GLU B N 1
ATOM 2519 C CA . GLU B 1 127 ? -18.797 -13.594 -0.117 1 96.31 127 GLU B CA 1
ATOM 2520 C C . GLU B 1 127 ? -18.656 -12.461 -1.122 1 96.31 127 GLU B C 1
ATOM 2522 O O . GLU B 1 127 ? -18.938 -12.633 -2.309 1 96.31 127 GLU B O 1
ATOM 2527 N N . ALA B 1 128 ? -18.234 -11.297 -0.668 1 96.56 128 ALA B N 1
ATOM 2528 C CA . ALA B 1 128 ? -18 -10.164 -1.553 1 96.56 128 ALA B CA 1
ATOM 2529 C C . ALA B 1 128 ? -16.969 -10.508 -2.617 1 96.56 128 ALA B C 1
ATOM 2531 O O . ALA B 1 128 ? -17.109 -10.117 -3.779 1 96.56 128 ALA B O 1
ATOM 2532 N N . GLN B 1 129 ? -15.953 -11.227 -2.238 1 96.94 129 GLN B N 1
ATOM 2533 C CA . GLN B 1 129 ? -14.922 -11.672 -3.17 1 96.94 129 GLN B CA 1
ATOM 2534 C C . GLN B 1 129 ? -15.508 -12.562 -4.258 1 96.94 129 GLN B C 1
ATOM 2536 O O . GLN B 1 129 ? -15.234 -12.367 -5.445 1 96.94 129 GLN B O 1
ATOM 2541 N N . SER B 1 130 ? -16.297 -13.508 -3.814 1 96.62 130 SER B N 1
ATOM 2542 C CA . SER B 1 130 ? -16.938 -14.43 -4.75 1 96.62 130 SER B CA 1
ATOM 2543 C C . SER B 1 130 ? -17.828 -13.695 -5.734 1 96.62 130 SER B C 1
ATOM 2545 O O . SER B 1 130 ? -17.844 -14.008 -6.926 1 96.62 130 SER B O 1
ATOM 2547 N N . GLN B 1 131 ? -18.516 -12.742 -5.211 1 97.38 131 GLN B N 1
ATOM 2548 C CA . GLN B 1 131 ? -19.406 -11.953 -6.066 1 97.38 131 GLN B CA 1
ATOM 2549 C C . GLN B 1 131 ? -18.594 -11.164 -7.102 1 97.38 131 GLN B C 1
ATOM 2551 O O . GLN B 1 131 ? -19.016 -11.055 -8.258 1 97.38 131 GLN B O 1
ATOM 2556 N N . TRP B 1 132 ? -17.547 -10.602 -6.703 1 97.12 132 TRP B N 1
ATOM 2557 C CA . TRP B 1 132 ? -16.688 -9.859 -7.625 1 97.12 132 TRP B CA 1
ATOM 2558 C C . TRP B 1 132 ? -16.172 -10.766 -8.734 1 97.12 132 TRP B C 1
ATOM 2560 O O . TRP B 1 132 ? -16.188 -10.398 -9.914 1 97.12 132 TRP B O 1
ATOM 2570 N N . ILE B 1 133 ? -15.703 -11.969 -8.367 1 96.12 133 ILE B N 1
ATOM 2571 C CA . ILE B 1 133 ? -15.188 -12.938 -9.328 1 96.12 133 ILE B CA 1
ATOM 2572 C C . ILE B 1 133 ? -16.281 -13.32 -10.312 1 96.12 133 ILE B C 1
ATOM 2574 O O . ILE B 1 133 ? -16.047 -13.398 -11.523 1 96.12 133 ILE B O 1
ATOM 2578 N N . HIS B 1 134 ? -17.438 -13.531 -9.766 1 96.69 134 HIS B N 1
ATOM 2579 C CA . HIS B 1 134 ? -18.578 -13.891 -10.602 1 96.69 134 HIS B CA 1
ATOM 2580 C C . HIS B 1 134 ? -18.891 -12.797 -11.617 1 96.69 134 HIS B C 1
ATOM 2582 O O . HIS B 1 134 ? -19.078 -13.086 -12.797 1 96.69 134 HIS B O 1
ATOM 2588 N N . GLN B 1 135 ? -18.953 -11.57 -11.148 1 96.94 135 GLN B N 1
ATOM 2589 C CA . GLN B 1 135 ? -19.219 -10.445 -12.039 1 96.94 135 GLN B CA 1
ATOM 2590 C C . GLN B 1 135 ? -18.141 -10.312 -13.102 1 96.94 135 GLN B C 1
ATOM 2592 O O . GLN B 1 135 ? -18.438 -10.031 -14.266 1 96.94 135 GLN B O 1
ATOM 2597 N N . PHE B 1 136 ? -16.906 -10.508 -12.742 1 95.44 136 PHE B N 1
ATOM 2598 C CA . PHE B 1 136 ? -15.789 -10.43 -13.68 1 95.44 136 PHE B CA 1
ATOM 2599 C C . PHE B 1 136 ? -15.93 -11.469 -14.781 1 95.44 136 PHE B C 1
ATOM 2601 O O . PHE B 1 136 ? -15.781 -11.148 -15.969 1 95.44 136 PHE B O 1
ATOM 2608 N N . TYR B 1 137 ? -16.297 -12.68 -14.406 1 93.19 137 TYR B N 1
ATOM 2609 C CA . TYR B 1 137 ? -16.453 -13.742 -15.391 1 93.19 137 TYR B CA 1
ATOM 2610 C C . TYR B 1 137 ? -17.641 -13.484 -16.297 1 93.19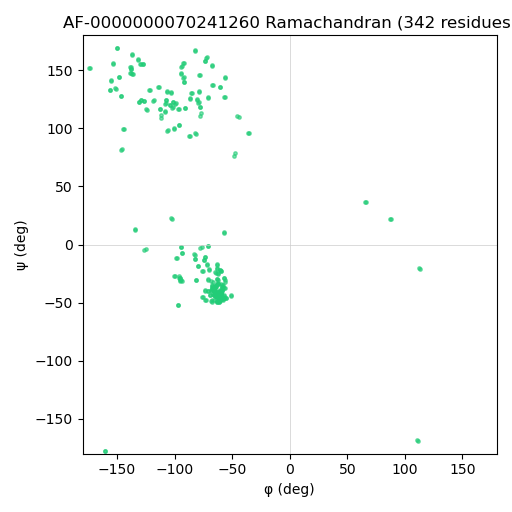 137 TYR B C 1
ATOM 2612 O O . TYR B 1 137 ? -17.609 -13.781 -17.484 1 93.19 137 TYR B O 1
ATOM 2620 N N . LYS B 1 138 ? -18.625 -13.016 -15.672 1 94.44 138 LYS B N 1
ATOM 2621 C CA . LYS B 1 138 ? -19.828 -12.734 -16.453 1 94.44 138 LYS B CA 1
ATOM 2622 C C . LYS B 1 138 ? -19.547 -11.727 -17.562 1 94.44 138 LYS B C 1
ATOM 2624 O O . LYS B 1 138 ? -20 -11.891 -18.688 1 94.44 138 LYS B O 1
ATOM 2629 N N . GLU B 1 139 ? -18.766 -10.766 -17.312 1 92.25 139 GLU B N 1
ATOM 2630 C CA . GLU B 1 139 ? -18.562 -9.656 -18.25 1 92.25 139 GLU B CA 1
ATOM 2631 C C . GLU B 1 139 ? -17.344 -9.906 -19.125 1 92.25 139 GLU B C 1
ATOM 2633 O O . GLU B 1 139 ? -17.312 -9.477 -20.281 1 92.25 139 GLU B O 1
ATOM 2638 N N . HIS B 1 140 ? -16.344 -10.648 -18.547 1 89.56 140 HIS B N 1
ATOM 2639 C CA . HIS B 1 140 ? -15.062 -10.695 -19.25 1 89.56 140 HIS B CA 1
ATOM 2640 C C . HIS B 1 140 ? -14.523 -12.117 -19.312 1 89.56 140 HIS B C 1
ATOM 2642 O O . HIS B 1 140 ? -13.359 -12.336 -19.672 1 89.56 140 HIS B O 1
ATOM 2648 N N . GLY B 1 141 ? -15.32 -13.055 -19 1 87 141 GLY B N 1
ATOM 2649 C CA . GLY B 1 141 ? -14.883 -14.438 -18.922 1 87 141 GLY B CA 1
ATOM 2650 C C . GLY B 1 141 ? -14.328 -14.961 -20.234 1 87 141 GLY B C 1
ATOM 2651 O O . GLY B 1 141 ? -13.461 -15.836 -20.25 1 87 141 GLY B O 1
ATOM 2652 N N . ASP B 1 142 ? -14.688 -14.383 -21.297 1 83.81 142 ASP B N 1
ATOM 2653 C CA . ASP B 1 142 ? -14.312 -14.883 -22.609 1 83.81 142 ASP B CA 1
ATOM 2654 C C . ASP B 1 142 ? -12.844 -14.578 -22.922 1 83.81 142 ASP B C 1
ATOM 2656 O O . ASP B 1 142 ? -12.227 -15.258 -23.75 1 83.81 142 ASP B O 1
ATOM 2660 N N . ILE B 1 143 ? -12.344 -13.578 -22.25 1 83.75 143 ILE B N 1
ATOM 2661 C CA . ILE B 1 143 ? -10.984 -13.164 -22.594 1 83.75 143 ILE B CA 1
ATOM 2662 C C . ILE B 1 143 ? -10 -13.781 -21.594 1 83.75 143 ILE B C 1
ATOM 2664 O O . ILE B 1 143 ? -8.789 -13.742 -21.812 1 83.75 143 ILE B O 1
ATOM 2668 N N . VAL B 1 144 ? -10.547 -14.305 -20.578 1 84.19 144 VAL B N 1
ATOM 2669 C CA . VAL B 1 144 ? -9.688 -14.852 -19.531 1 84.19 144 VAL B CA 1
ATOM 2670 C C . VAL B 1 144 ? -9.414 -16.328 -19.812 1 84.19 144 VAL B C 1
ATOM 2672 O O . VAL B 1 144 ? -10.352 -17.125 -19.938 1 84.19 144 VAL B O 1
ATOM 2675 N N . HIS B 1 145 ? -8.242 -16.672 -20.016 1 82.88 145 HIS B N 1
ATOM 2676 C CA . HIS B 1 145 ? -7.867 -18.078 -20.219 1 82.88 145 HIS B CA 1
ATOM 2677 C C . HIS B 1 145 ? -7.859 -18.844 -18.906 1 82.88 145 HIS B C 1
ATOM 2679 O O . HIS B 1 145 ? -8.367 -19.953 -18.828 1 82.88 145 HIS B O 1
ATOM 2685 N N . ASN B 1 146 ? -7.234 -18.141 -17.891 1 86.5 146 ASN B N 1
ATOM 2686 C CA . ASN B 1 146 ? -7.191 -18.75 -16.562 1 86.5 146 ASN B CA 1
ATOM 2687 C C . ASN B 1 146 ? -7.055 -17.703 -15.461 1 86.5 146 ASN B C 1
ATOM 2689 O O . ASN B 1 146 ? -6.418 -16.672 -15.656 1 86.5 146 ASN B O 1
ATOM 2693 N N . LEU B 1 147 ? -7.762 -17.953 -14.359 1 90.19 147 LEU B N 1
ATOM 2694 C CA . LEU B 1 147 ? -7.66 -17.125 -13.164 1 90.19 147 LEU B CA 1
ATOM 2695 C C . LEU B 1 147 ? -7.293 -17.969 -11.945 1 90.19 147 LEU B C 1
ATOM 2697 O O . LEU B 1 147 ? -8 -18.922 -11.609 1 90.19 147 LEU B O 1
ATOM 2701 N N . ARG B 1 148 ? -6.188 -17.703 -11.422 1 92.5 148 ARG B N 1
ATOM 2702 C CA . ARG B 1 148 ? -5.762 -18.328 -10.18 1 92.5 148 ARG B CA 1
ATOM 2703 C C . ARG B 1 148 ? -5.953 -17.391 -8.992 1 92.5 148 ARG B C 1
ATOM 2705 O O . ARG B 1 148 ? -5.426 -16.281 -8.984 1 92.5 148 ARG B O 1
ATOM 2712 N N . ASN B 1 149 ? -6.684 -17.875 -8.109 1 91.62 149 ASN B N 1
ATOM 2713 C CA . ASN B 1 149 ? -6.945 -17.094 -6.898 1 91.62 149 ASN B CA 1
ATOM 2714 C C . ASN B 1 149 ? -6.211 -17.672 -5.691 1 91.62 149 ASN B C 1
ATOM 2716 O O . ASN B 1 149 ? -6.328 -18.859 -5.402 1 91.62 149 ASN B O 1
ATOM 2720 N N . SER B 1 150 ? -5.422 -16.875 -5.035 1 92.81 150 SER B N 1
ATOM 2721 C CA . SER B 1 150 ? -4.805 -17.25 -3.768 1 92.81 150 SER B CA 1
ATOM 2722 C C . SER B 1 150 ? -5.445 -16.5 -2.6 1 92.81 150 SER B C 1
ATOM 2724 O O . SER B 1 150 ? -5.441 -15.273 -2.564 1 92.81 150 SER B O 1
ATOM 2726 N N . VAL B 1 151 ? -5.953 -17.297 -1.702 1 92.19 151 VAL B N 1
ATOM 2727 C CA . VAL B 1 151 ? -6.566 -16.719 -0.515 1 92.19 151 VAL B CA 1
ATOM 2728 C C . VAL B 1 151 ? -5.484 -16.344 0.493 1 92.19 151 VAL B C 1
ATOM 2730 O O . VAL B 1 151 ? -4.699 -17.188 0.92 1 92.19 151 VAL B O 1
ATOM 2733 N N . VAL B 1 152 ? -5.504 -15.086 0.87 1 94.88 152 VAL B N 1
ATOM 2734 C CA . VAL B 1 152 ? -4.586 -14.617 1.901 1 94.88 152 VAL B CA 1
ATOM 2735 C C . VAL B 1 152 ? -5.102 -15.031 3.279 1 94.88 152 VAL B C 1
ATOM 2737 O O . VAL B 1 152 ? -6.195 -14.625 3.686 1 94.88 152 VAL B O 1
ATOM 2740 N N . THR B 1 153 ? -4.363 -15.805 3.957 1 93.56 153 THR B N 1
ATOM 2741 C CA . THR B 1 153 ? -4.809 -16.312 5.246 1 93.56 153 THR B CA 1
ATOM 2742 C C . THR B 1 153 ? -4.281 -15.445 6.387 1 93.56 153 THR B C 1
ATOM 2744 O O . THR B 1 153 ? -4.898 -15.359 7.449 1 93.56 153 THR B O 1
ATOM 2747 N N . ASN B 1 154 ? -3.131 -14.859 6.113 1 93.44 154 ASN B N 1
ATOM 2748 C CA . ASN B 1 154 ? -2.52 -13.992 7.117 1 93.44 154 ASN B CA 1
ATOM 2749 C C . ASN B 1 154 ? -1.674 -12.898 6.469 1 93.44 154 ASN B C 1
ATOM 2751 O O . ASN B 1 154 ? -0.898 -13.164 5.551 1 93.44 154 ASN B O 1
ATOM 2755 N N . VAL B 1 155 ? -1.902 -11.719 6.984 1 95.5 155 VAL B N 1
ATOM 2756 C CA . VAL B 1 155 ? -1.05 -10.609 6.574 1 95.5 155 VAL B CA 1
ATOM 2757 C C . VAL B 1 155 ? 0.028 -10.367 7.629 1 95.5 155 VAL B C 1
ATOM 2759 O O . VAL B 1 155 ? -0.281 -10.055 8.781 1 95.5 155 VAL B O 1
ATOM 2762 N N . LEU B 1 156 ? 1.284 -10.445 7.23 1 95.81 156 LEU B N 1
ATOM 2763 C CA . LEU B 1 156 ? 2.396 -10.352 8.172 1 95.81 156 LEU B CA 1
ATOM 2764 C C . LEU B 1 156 ? 3.006 -8.953 8.141 1 95.81 156 LEU B C 1
ATOM 2766 O O . LEU B 1 156 ? 3.627 -8.523 9.117 1 95.81 156 LEU B O 1
ATOM 2770 N N . LYS B 1 157 ? 2.916 -8.312 7.125 1 96.12 157 LYS B N 1
ATOM 2771 C CA . LYS B 1 157 ? 3.35 -6.93 6.98 1 96.12 157 LYS B CA 1
ATOM 2772 C C . LYS B 1 157 ? 2.598 -6.234 5.848 1 96.12 157 LYS B C 1
ATOM 2774 O O . LYS B 1 157 ? 2.404 -6.816 4.777 1 96.12 157 LYS B O 1
ATOM 2779 N N . PHE B 1 158 ? 2.123 -5.086 6.117 1 94.5 158 PHE B N 1
ATOM 2780 C CA . PHE B 1 158 ? 1.479 -4.238 5.125 1 94.5 158 PHE B CA 1
ATOM 2781 C C . PHE B 1 158 ? 1.768 -2.766 5.402 1 94.5 158 PHE B C 1
ATOM 2783 O O . PHE B 1 158 ? 0.936 -2.064 5.98 1 94.5 158 PHE B O 1
ATOM 2790 N N . ARG B 1 159 ? 3.021 -2.285 4.926 1 93.94 159 ARG B N 1
ATOM 2791 C CA . ARG B 1 159 ? 3.443 -0.901 5.105 1 93.94 159 ARG B CA 1
ATOM 2792 C C . ARG B 1 159 ? 4.754 -0.629 4.371 1 93.94 159 ARG B C 1
ATOM 2794 O O . ARG B 1 159 ? 5.566 -1.536 4.184 1 93.94 159 ARG B O 1
ATOM 2801 N N . THR B 1 160 ? 4.891 0.584 3.998 1 92.5 160 THR B N 1
ATOM 2802 C CA . THR B 1 160 ? 6.18 1.034 3.482 1 92.5 160 THR B CA 1
ATOM 2803 C C . THR B 1 160 ? 7.152 1.309 4.625 1 92.5 160 THR B C 1
ATOM 2805 O O . THR B 1 160 ? 6.797 1.956 5.613 1 92.5 160 THR B O 1
ATOM 2808 N N . ASP B 1 161 ? 8.344 0.775 4.516 1 95.25 161 ASP B N 1
ATOM 2809 C CA . ASP B 1 161 ? 9.398 1.054 5.492 1 95.25 161 ASP B CA 1
ATOM 2810 C C . ASP B 1 161 ? 10.133 2.346 5.148 1 95.25 161 ASP B C 1
ATOM 2812 O O . ASP B 1 161 ? 10.625 2.506 4.031 1 95.25 161 ASP B O 1
ATOM 2816 N N . PRO B 1 162 ? 10.289 3.238 6.129 1 95.25 162 PRO B N 1
ATOM 2817 C CA . PRO B 1 162 ? 10.953 4.512 5.855 1 95.25 162 PRO B CA 1
ATOM 2818 C C . PRO B 1 162 ? 12.367 4.328 5.297 1 95.25 162 PRO B C 1
ATOM 2820 O O . PRO B 1 162 ? 12.852 5.176 4.539 1 95.25 162 PRO B O 1
ATOM 2823 N N . GLU B 1 163 ? 13.008 3.285 5.625 1 95.38 163 GLU B N 1
ATOM 2824 C CA . GLU B 1 163 ? 14.398 3.08 5.242 1 95.38 163 GLU B CA 1
ATOM 2825 C C . GLU B 1 163 ? 14.531 2.82 3.746 1 95.38 163 GLU B C 1
ATOM 2827 O O . GLU B 1 163 ? 15.617 2.953 3.178 1 95.38 163 GLU B O 1
ATOM 2832 N N . VAL B 1 164 ? 13.461 2.391 3.092 1 93.62 164 VAL B N 1
ATOM 2833 C CA . VAL B 1 164 ? 13.523 2.131 1.657 1 93.62 164 VAL B CA 1
ATOM 2834 C C . VAL B 1 164 ? 13.781 3.434 0.906 1 93.62 164 VAL B C 1
ATOM 2836 O O . VAL B 1 164 ? 14.312 3.42 -0.208 1 93.62 164 VAL B O 1
ATOM 2839 N N . LEU B 1 165 ? 13.438 4.582 1.487 1 93.38 165 LEU B N 1
ATOM 2840 C CA . LEU B 1 165 ? 13.57 5.898 0.878 1 93.38 165 LEU B CA 1
ATOM 2841 C C . LEU B 1 165 ? 15.039 6.316 0.791 1 93.38 165 LEU B C 1
ATOM 2843 O O . LEU B 1 165 ? 15.375 7.242 0.052 1 93.38 165 LEU B O 1
ATOM 2847 N N . SER B 1 166 ? 15.906 5.672 1.543 1 92.5 166 SER B N 1
ATOM 2848 C CA . SER B 1 166 ? 17.312 6.023 1.555 1 92.5 166 SER B CA 1
ATOM 2849 C C . SER B 1 166 ? 17.953 5.828 0.179 1 92.5 166 SER B C 1
ATOM 2851 O O . SER B 1 166 ? 18.938 6.488 -0.158 1 92.5 166 SER B O 1
ATOM 2853 N N . SER B 1 167 ? 17.375 4.988 -0.576 1 89.94 167 SER B N 1
ATOM 2854 C CA . SER B 1 167 ? 17.938 4.672 -1.888 1 89.94 167 SER B CA 1
ATOM 2855 C C . SER B 1 167 ? 17.688 5.805 -2.879 1 89.94 167 SER B C 1
ATOM 2857 O O . SER B 1 167 ? 18.281 5.84 -3.953 1 89.94 167 SER B O 1
ATOM 2859 N N . LEU B 1 168 ? 16.844 6.73 -2.58 1 88.25 168 LEU B N 1
ATOM 2860 C CA . LEU B 1 168 ? 16.469 7.805 -3.496 1 88.25 168 LEU B CA 1
ATOM 2861 C C . LEU B 1 168 ? 17.609 8.789 -3.666 1 88.25 168 LEU B C 1
ATOM 2863 O O . LEU B 1 168 ? 17.688 9.508 -4.668 1 88.25 168 LEU B O 1
ATOM 2867 N N . HIS B 1 169 ? 18.422 8.945 -2.664 1 80.5 169 HIS B N 1
ATOM 2868 C CA . HIS B 1 169 ? 19.547 9.867 -2.756 1 80.5 169 HIS B CA 1
ATOM 2869 C C . HIS B 1 169 ? 20.812 9.133 -3.17 1 80.5 169 HIS B C 1
ATOM 2871 O O . HIS B 1 169 ? 21.719 9.742 -3.75 1 80.5 169 HIS B O 1
ATOM 2877 N N . GLU B 1 170 ? 21.094 7.934 -2.896 1 66.25 170 GLU B N 1
ATOM 2878 C CA . GLU B 1 170 ? 22.328 7.23 -3.211 1 66.25 170 GLU B CA 1
ATOM 2879 C C . GLU B 1 170 ? 22.578 7.18 -4.715 1 66.25 170 GLU B C 1
ATOM 2881 O O . GLU B 1 170 ? 23.688 6.938 -5.164 1 66.25 170 GLU B O 1
ATOM 2886 N N . GLY B 1 171 ? 21.672 7.312 -5.586 1 50.34 171 GLY B N 1
ATOM 2887 C CA . GLY B 1 171 ? 21.953 7.266 -7.012 1 50.34 171 GLY B CA 1
ATOM 2888 C C . GLY B 1 171 ? 22.953 8.32 -7.461 1 50.34 171 GLY B C 1
ATOM 2889 O O . GLY B 1 171 ? 23.469 8.266 -8.578 1 50.34 171 GLY B O 1
ATOM 2890 N N . ASP B 1 172 ? 23.078 9.586 -7.012 1 39.56 172 ASP B N 1
ATOM 2891 C CA . ASP B 1 172 ? 23.969 10.633 -7.516 1 39.56 172 ASP B CA 1
ATOM 2892 C C . ASP B 1 172 ? 25.406 10.406 -7.07 1 39.56 172 ASP B C 1
ATOM 2894 O O . ASP B 1 172 ? 26.281 11.234 -7.328 1 39.56 172 ASP B O 1
ATOM 2898 N N . GLU B 1 173 ? 25.812 9.422 -6.289 1 33.84 173 GLU B N 1
ATOM 2899 C CA . GLU B 1 173 ? 27.266 9.336 -6.273 1 33.84 173 GLU B CA 1
ATOM 2900 C C . GLU B 1 173 ? 27.781 8.531 -7.461 1 33.84 173 GLU B C 1
ATOM 2902 O O . GLU B 1 173 ? 27.219 7.496 -7.816 1 33.84 173 GLU B O 1
#

Sequence (346 aa):
MTSSDAPDWDFKERDVLVLRELSRDPQLSSRDLARILEEKYDIDVSHVTVSESIRGMREEGVFREAVIPNEEYFHFALFEFKFNPENFDDGWRDAMEFIRDSPNTLFYFLSDGEYQWKSVMMFSDREAQSQWIHQFYKEHGDIVHNLRNSVVTNVLKFRTDPEVLSSLHEGDEMTSSDAPDWDFKERDVLVLRELSRDPQLSSRDLARILEEKYDIDVSHVTVSESIRGMREEGVFREAVIPNEEYFHFALFEFKFNPENFDDGWRDAMEFIRDSPNTLFYFLSDGEYQWKSVMMFSDREAQSQWIHQFYKEHGDIVHNLRNSVVTNVLKFRTDPEVLSSLHEGDE

Organism: Natronomonas pharaonis (strain ATCC 35678 / DSM 2160 / CIP 103997 / JCM 8858 / NBRC 14720 / NCIMB 2260 / Gabara) (NCBI:txid348780)

Secondary structure (DSSP, 8-state):
-----S------HHHHHHHHHHHH-TT--HHHHHHHHHHHH-----HHHHHHHHHHHHHHTSEEEEEEE-GGGSEEEEEEEEE-GGGSTTTHHHHHHHHHH-TTEEEEEEESSS--EEEEEEESSHHHHHHHHHHHHHHHTTTEEEEEEEEEEEEEEES--GGGGGHHHHTT-/-----S------HHHHHHHHHHHH-TT--HHHHHHHHHHHH-----HHHHHHHHHHHHHHTSEEEEEEE-GGGSEEEEEEEEE-GGGSTTTHHHHHHHHHH-TTEEEEEEESSS--EEEEEEESSHHHHHHHHHHHHHHHTTTEEEEEEEEEEEEEEES--GGGGGHHHHTT-